Protein AF-A0A7S4NF65-F1 (afdb_monomer_lite)

Secondary structure (DSSP, 8-state):
---SSHHHHHHHHHHHHHHHHHHHHHHHHHHHHHHHHHHHHHHHHHHHHHHHHHHHHHHHHHHHHHHHHHHHHHHHHHHHHHHHHHHHHHHHHHHHHHHHHHHHHHHHHHHHHHHHHHHHHHHHHHHHHHHHHHHHHHHHHHHHHHHHHHHHHHHHHHHHHHHHHHHHHHHHHHHHHHHHHHHHHHHHHHHHHHHHHHHHHHHHHHHHHHHHHTT----------HHHHHHHHHHHHHHHS-GGGG--------------------------PPP-------------------------------------------------

pLDDT: mean 76.76, std 24.38, range [35.94, 98.69]

Structure (mmCIF, N/CA/C/O backbone):
data_AF-A0A7S4NF65-F1
#
_entry.id   AF-A0A7S4NF65-F1
#
loop_
_atom_site.group_PDB
_atom_site.id
_atom_site.type_symbol
_atom_site.label_atom_id
_atom_site.label_alt_id
_atom_site.label_comp_id
_atom_site.label_asym_id
_atom_site.label_entity_id
_atom_site.label_seq_id
_atom_site.pdbx_PDB_ins_code
_atom_site.Cartn_x
_atom_site.Cartn_y
_atom_site.Cartn_z
_atom_site.occupancy
_atom_site.B_iso_or_equiv
_atom_site.auth_seq_id
_atom_site.auth_comp_id
_atom_site.auth_asym_id
_atom_site.auth_atom_id
_atom_site.pdbx_PDB_model_num
ATOM 1 N N . MET A 1 1 ? 95.318 17.951 -138.898 1.00 44.00 1 MET A N 1
ATOM 2 C CA . MET A 1 1 ? 95.793 18.040 -137.497 1.00 44.00 1 MET A CA 1
ATOM 3 C C . MET A 1 1 ? 95.141 19.262 -136.863 1.00 44.00 1 MET A C 1
ATOM 5 O O . MET A 1 1 ? 95.130 20.272 -137.551 1.00 44.00 1 MET A O 1
ATOM 9 N N . HIS A 1 2 ? 94.652 19.173 -135.615 1.00 43.88 2 HIS A N 1
ATOM 10 C CA . HIS A 1 2 ? 93.855 20.166 -134.840 1.00 43.88 2 HIS A CA 1
ATOM 11 C C . HIS A 1 2 ? 92.322 19.951 -134.823 1.00 43.88 2 HIS A C 1
ATOM 13 O O . HIS A 1 2 ? 91.562 20.878 -135.062 1.00 43.88 2 HIS A O 1
ATOM 19 N N . GLY A 1 3 ? 91.860 18.731 -134.518 1.00 40.59 3 GLY A N 1
ATOM 20 C CA . GLY A 1 3 ? 90.428 18.414 -134.339 1.00 40.59 3 GLY A CA 1
ATOM 21 C C . GLY A 1 3 ? 90.104 17.566 -133.100 1.00 40.59 3 GLY A C 1
ATOM 22 O O . GLY A 1 3 ? 89.039 16.975 -133.047 1.00 40.59 3 GLY A O 1
ATOM 23 N N . GLY A 1 4 ? 91.028 17.462 -132.135 1.00 45.69 4 GLY A N 1
ATOM 24 C CA . GLY A 1 4 ? 90.924 16.550 -130.980 1.00 45.69 4 GLY A CA 1
ATOM 25 C C . GLY A 1 4 ? 90.809 17.219 -129.604 1.00 45.69 4 GLY A C 1
ATOM 26 O O . GLY A 1 4 ? 90.878 16.520 -128.603 1.00 45.69 4 GLY A O 1
ATOM 27 N N . ASN A 1 5 ? 90.649 18.548 -129.531 1.00 48.91 5 ASN A N 1
ATOM 28 C CA . ASN A 1 5 ? 90.659 19.296 -128.260 1.00 48.91 5 ASN A CA 1
ATOM 29 C C . ASN A 1 5 ? 89.283 19.829 -127.801 1.00 48.91 5 ASN A C 1
ATOM 31 O O . ASN A 1 5 ? 89.208 20.366 -126.700 1.00 48.91 5 ASN A O 1
ATOM 35 N N . SER A 1 6 ? 88.196 19.696 -128.580 1.00 51.69 6 SER A N 1
ATOM 36 C CA . SER A 1 6 ? 86.866 20.208 -128.177 1.00 51.69 6 SER A CA 1
ATOM 37 C C . SER A 1 6 ? 85.976 19.171 -127.477 1.00 51.69 6 SER A C 1
ATOM 39 O O . SER A 1 6 ? 85.174 19.542 -126.627 1.00 51.69 6 SER A O 1
ATOM 41 N N . GLU A 1 7 ? 86.139 17.876 -127.767 1.00 50.56 7 GLU A N 1
ATOM 42 C CA . GLU A 1 7 ? 85.421 16.789 -127.071 1.00 50.56 7 GLU A CA 1
ATOM 43 C C . GLU A 1 7 ? 85.965 16.545 -125.656 1.00 50.56 7 GLU A C 1
ATOM 45 O O . GLU A 1 7 ? 85.194 16.289 -124.734 1.00 50.56 7 GLU A O 1
ATOM 50 N N . ALA A 1 8 ? 87.276 16.713 -125.450 1.00 54.66 8 ALA A N 1
ATOM 51 C CA . ALA A 1 8 ? 87.895 16.645 -124.125 1.00 54.66 8 ALA A CA 1
ATOM 52 C C . ALA A 1 8 ? 87.467 17.812 -123.212 1.00 54.66 8 ALA A C 1
ATOM 54 O O . ALA A 1 8 ? 87.333 17.627 -122.005 1.00 54.66 8 ALA A O 1
ATOM 55 N N . ALA A 1 9 ? 87.202 18.995 -123.781 1.00 55.41 9 ALA A N 1
ATOM 56 C CA . ALA A 1 9 ?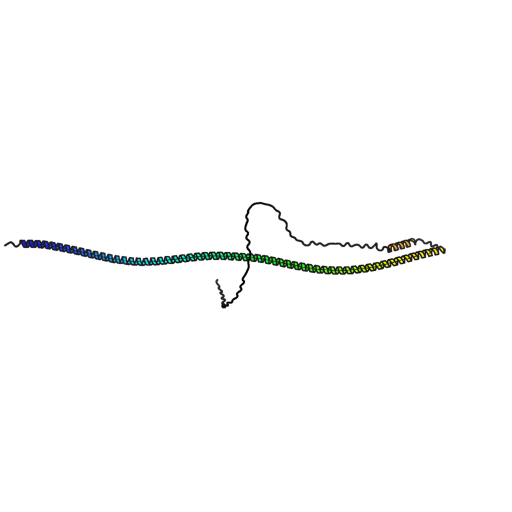 86.713 20.160 -123.040 1.00 55.41 9 ALA A CA 1
ATOM 57 C C . ALA A 1 9 ? 85.237 20.009 -122.620 1.00 55.41 9 ALA A C 1
ATOM 59 O O . ALA A 1 9 ? 84.908 20.262 -121.465 1.00 55.41 9 ALA A O 1
ATOM 60 N N . LEU A 1 10 ? 84.371 19.508 -123.512 1.00 56.56 10 LEU A N 1
ATOM 61 C CA . LEU A 1 10 ? 82.963 19.210 -123.200 1.00 56.56 10 LEU A CA 1
ATOM 62 C C . LEU A 1 10 ? 82.805 18.035 -122.219 1.00 56.56 10 LEU A C 1
ATOM 64 O O . LEU A 1 10 ? 81.893 18.035 -121.393 1.00 56.56 10 LEU A O 1
ATOM 68 N N . ALA A 1 11 ? 83.694 17.038 -122.274 1.00 58.44 11 ALA A N 1
ATOM 69 C CA . ALA A 1 11 ? 83.737 15.959 -121.289 1.00 58.44 11 ALA A CA 1
ATOM 70 C C . ALA A 1 11 ? 84.208 16.455 -119.910 1.00 58.44 11 ALA A C 1
ATOM 72 O O . ALA A 1 11 ? 83.666 16.019 -118.901 1.00 58.44 11 ALA A O 1
ATOM 73 N N . ALA A 1 12 ? 85.162 17.392 -119.853 1.00 60.78 12 ALA A N 1
ATOM 74 C CA . ALA A 1 12 ? 85.608 18.009 -118.602 1.00 60.78 12 ALA A CA 1
ATOM 75 C C . ALA A 1 12 ? 84.529 18.907 -117.966 1.00 60.78 12 ALA A C 1
ATOM 77 O O . ALA A 1 12 ? 84.363 18.882 -116.750 1.00 60.78 12 ALA A O 1
ATOM 78 N N . GLU A 1 13 ? 83.759 19.643 -118.774 1.00 61.34 13 GLU A N 1
ATOM 79 C CA . GLU A 1 13 ? 82.627 20.459 -118.311 1.00 61.34 13 GLU A CA 1
ATOM 80 C C . GLU A 1 13 ? 81.485 19.583 -117.769 1.00 61.34 13 GLU A C 1
ATOM 82 O O . GLU A 1 13 ? 81.032 19.791 -116.645 1.00 61.34 13 GLU A O 1
ATOM 87 N N . ARG A 1 14 ? 81.118 18.510 -118.488 1.00 65.88 14 ARG A N 1
ATOM 88 C CA . ARG A 1 14 ? 80.154 17.505 -118.001 1.00 65.88 14 ARG A CA 1
ATOM 89 C C . ARG A 1 14 ? 80.639 16.767 -116.752 1.00 65.88 14 ARG A C 1
ATOM 91 O O . ARG A 1 14 ? 79.842 16.509 -115.858 1.00 65.88 14 ARG A O 1
ATOM 98 N N . CYS A 1 15 ? 81.928 16.437 -116.655 1.00 67.62 15 CYS A N 1
ATOM 99 C CA . CYS A 1 15 ? 82.503 15.853 -115.439 1.00 67.62 15 CYS A CA 1
ATOM 100 C C . CYS A 1 15 ? 82.467 16.837 -114.261 1.00 67.62 15 CYS A C 1
ATOM 102 O O . CYS A 1 15 ? 82.147 16.420 -113.154 1.00 67.62 15 CYS A O 1
ATOM 104 N N . GLY A 1 16 ? 82.719 18.130 -114.488 1.00 73.25 16 GLY A N 1
ATOM 105 C CA . GLY A 1 16 ? 82.599 19.168 -113.461 1.00 73.25 16 GLY A CA 1
ATOM 106 C C . GLY A 1 16 ? 81.159 19.368 -112.978 1.00 73.25 16 GLY A C 1
ATOM 107 O O . GLY A 1 16 ? 80.924 19.491 -111.777 1.00 73.25 16 GLY A O 1
ATOM 108 N N . GLU A 1 17 ? 80.176 19.334 -113.883 1.00 74.88 17 GLU A N 1
ATOM 109 C CA . GLU A 1 17 ? 78.748 19.357 -113.530 1.00 74.88 17 GLU A CA 1
ATOM 110 C C . GLU A 1 17 ? 78.345 18.125 -112.709 1.00 74.88 17 GLU A C 1
ATOM 112 O O . GLU A 1 17 ? 77.704 18.268 -111.664 1.00 74.88 17 GLU A O 1
ATOM 117 N N . ILE A 1 18 ? 78.791 16.932 -113.118 1.00 79.81 18 ILE A N 1
ATOM 118 C CA . ILE A 1 18 ? 78.567 15.681 -112.382 1.00 79.81 18 ILE A CA 1
ATOM 119 C C . ILE A 1 18 ? 79.243 15.728 -111.006 1.00 79.81 18 ILE A C 1
ATOM 121 O O . ILE A 1 18 ? 78.649 15.305 -110.019 1.00 79.81 18 ILE A O 1
ATOM 125 N N . GLU A 1 19 ? 80.457 16.265 -110.886 1.00 79.62 19 GLU A N 1
ATOM 126 C CA . GLU A 1 19 ? 81.136 16.434 -109.596 1.00 79.62 19 GLU A CA 1
ATOM 127 C C . GLU A 1 19 ? 80.385 17.404 -108.677 1.00 79.62 19 GLU A C 1
ATOM 129 O O . GLU A 1 19 ? 80.206 17.123 -107.487 1.00 79.62 19 GLU A O 1
ATOM 134 N N . VAL A 1 20 ? 79.880 18.517 -109.218 1.00 83.12 20 VAL A N 1
ATOM 135 C CA . VAL A 1 20 ? 79.035 19.463 -108.477 1.00 83.12 20 VAL A CA 1
ATOM 136 C C . VAL A 1 20 ? 77.729 18.798 -108.032 1.00 83.12 20 VAL A C 1
ATOM 138 O O . VAL A 1 20 ? 77.306 19.001 -106.890 1.00 83.12 20 VAL A O 1
ATOM 141 N N . GLU A 1 21 ? 77.102 17.977 -108.875 1.00 85.38 21 GLU A N 1
ATOM 142 C CA . GLU A 1 21 ? 75.922 17.184 -108.509 1.00 85.38 21 GLU A CA 1
ATOM 143 C C . GLU A 1 21 ? 76.234 16.118 -107.454 1.00 85.38 21 GLU A C 1
ATOM 145 O O . GLU A 1 21 ? 75.497 16.000 -106.479 1.00 85.38 21 GLU A O 1
ATOM 150 N N . VAL A 1 22 ? 77.356 15.403 -107.557 1.00 85.56 22 VAL A N 1
ATOM 151 C CA . VAL A 1 22 ? 77.794 14.421 -106.551 1.00 85.56 22 VAL A CA 1
ATOM 152 C C . VAL A 1 22 ? 78.059 15.101 -105.207 1.00 85.56 22 VAL A C 1
ATOM 154 O O . VAL A 1 22 ? 77.682 14.565 -104.164 1.00 85.56 22 VAL A O 1
ATOM 157 N N . ILE A 1 23 ? 78.655 16.297 -105.195 1.00 88.69 23 ILE A N 1
ATOM 158 C CA . ILE A 1 23 ? 78.850 17.086 -103.969 1.00 88.69 23 ILE A CA 1
ATOM 159 C C . ILE A 1 23 ? 77.501 17.551 -103.397 1.00 88.69 23 ILE A C 1
ATOM 161 O O . ILE A 1 23 ? 77.311 17.495 -102.178 1.00 88.69 23 ILE A O 1
ATOM 165 N N . LYS A 1 24 ? 76.550 17.984 -104.239 1.00 91.31 24 LYS A N 1
ATOM 166 C CA . LYS A 1 24 ? 75.185 18.336 -103.805 1.00 91.31 24 LYS A CA 1
ATOM 167 C C . LYS A 1 24 ? 74.468 17.131 -103.193 1.00 91.31 24 LYS A C 1
ATOM 169 O O . LYS A 1 24 ? 74.008 17.234 -102.059 1.00 91.31 24 LYS A O 1
ATOM 174 N N . LEU A 1 25 ? 74.469 15.987 -103.876 1.00 91.56 25 LEU A N 1
ATOM 175 C CA . LEU A 1 25 ? 73.849 14.744 -103.414 1.00 91.56 25 LEU A CA 1
ATOM 176 C C . LEU A 1 25 ? 74.493 14.218 -102.127 1.00 91.56 25 LEU A C 1
ATOM 178 O O . LEU A 1 25 ? 73.784 13.767 -101.234 1.00 91.56 25 LEU A O 1
ATOM 182 N N . ARG A 1 26 ? 75.820 14.322 -101.968 1.00 91.44 26 ARG A N 1
ATOM 183 C CA . ARG A 1 26 ? 76.503 13.975 -100.706 1.00 91.44 26 ARG A CA 1
ATOM 184 C C . ARG A 1 26 ? 76.070 14.876 -99.554 1.00 91.44 26 ARG A C 1
ATOM 186 O O . ARG A 1 26 ? 75.737 14.367 -98.489 1.00 91.44 26 ARG A O 1
ATOM 193 N N . ARG A 1 27 ? 76.012 16.195 -99.774 1.00 91.62 27 ARG A N 1
ATOM 194 C CA . ARG A 1 27 ? 75.518 17.151 -98.766 1.00 91.62 27 ARG A CA 1
ATOM 195 C C . ARG A 1 27 ? 74.055 16.894 -98.416 1.00 91.62 27 ARG A C 1
ATOM 197 O O . ARG A 1 27 ? 73.673 17.016 -97.258 1.00 91.62 27 ARG A O 1
ATOM 204 N N . GLU A 1 28 ? 73.223 16.553 -99.393 1.00 91.81 28 GLU A N 1
ATOM 205 C CA . GLU A 1 28 ? 71.822 16.187 -99.165 1.00 91.81 28 GLU A CA 1
ATOM 206 C C . GLU A 1 28 ? 71.686 14.866 -98.405 1.00 91.81 28 GLU A C 1
ATOM 208 O O . GLU A 1 28 ? 70.891 14.793 -97.472 1.00 91.81 28 GLU A O 1
ATOM 213 N N . LEU A 1 29 ? 72.511 13.864 -98.718 1.00 92.56 29 LEU A N 1
ATOM 214 C CA . LEU A 1 29 ? 72.566 12.597 -97.991 1.00 92.56 29 LEU A CA 1
ATOM 215 C C . LEU A 1 29 ? 73.013 12.795 -96.536 1.00 92.56 29 LEU A C 1
ATOM 217 O O . LEU A 1 29 ? 72.418 12.217 -95.632 1.00 92.56 29 LEU A O 1
ATOM 221 N N . GLU A 1 30 ? 74.026 13.626 -96.286 1.00 92.81 30 GLU A N 1
ATOM 222 C CA . GLU A 1 30 ? 74.471 13.980 -94.931 1.00 92.81 30 GLU A CA 1
ATOM 223 C C . GLU A 1 30 ? 73.389 14.741 -94.156 1.00 92.81 30 GLU A C 1
ATOM 225 O O . GLU A 1 30 ? 73.106 14.408 -93.006 1.00 92.81 30 GLU A O 1
ATOM 230 N N . ARG A 1 31 ? 72.702 15.704 -94.790 1.00 92.69 31 ARG A N 1
ATOM 231 C CA . ARG A 1 31 ? 71.535 16.368 -94.182 1.00 92.69 31 ARG A CA 1
ATOM 232 C C . ARG A 1 31 ? 70.424 15.370 -93.864 1.00 92.69 31 ARG A C 1
ATOM 234 O O . ARG A 1 31 ? 69.854 15.437 -92.779 1.00 92.69 31 ARG A O 1
ATOM 241 N N . ALA A 1 32 ? 70.125 14.441 -94.771 1.00 92.12 32 ALA A N 1
ATOM 242 C CA . ALA A 1 32 ? 69.116 13.407 -94.558 1.00 92.12 32 ALA A CA 1
ATOM 243 C C . ALA A 1 32 ? 69.500 12.466 -93.406 1.00 92.12 32 ALA A C 1
ATOM 245 O O . ALA A 1 32 ? 68.643 12.146 -92.584 1.00 92.12 32 ALA A O 1
ATOM 246 N N . ARG A 1 33 ? 70.781 12.088 -93.290 1.00 93.12 33 ARG A N 1
ATOM 247 C CA . ARG A 1 33 ? 71.307 11.305 -92.159 1.00 93.12 33 ARG A CA 1
ATOM 248 C C . ARG A 1 33 ? 71.167 12.050 -90.838 1.00 93.12 33 ARG A C 1
ATOM 250 O O . ARG A 1 33 ? 70.594 11.494 -89.914 1.00 93.12 33 ARG A O 1
ATOM 257 N N . HIS A 1 34 ? 71.569 13.318 -90.766 1.00 94.19 34 HIS A N 1
ATOM 258 C CA . HIS A 1 34 ? 71.391 14.114 -89.549 1.00 94.19 34 HIS A CA 1
ATOM 259 C C . HIS A 1 34 ? 69.920 14.307 -89.170 1.00 94.19 34 HIS A C 1
ATOM 261 O O . HIS A 1 34 ? 69.577 14.309 -87.989 1.00 94.19 34 HIS A O 1
ATOM 267 N N . VAL A 1 35 ? 69.026 14.464 -90.151 1.00 94.25 35 VAL A N 1
ATOM 268 C CA . VAL A 1 35 ? 67.582 14.502 -89.888 1.00 94.25 35 VAL A CA 1
ATOM 269 C C . VAL A 1 35 ? 67.090 13.148 -89.373 1.00 94.25 35 VAL A C 1
ATOM 271 O O . VAL A 1 35 ? 66.291 13.128 -88.440 1.00 94.25 35 VAL A O 1
ATOM 274 N N . ALA A 1 36 ? 67.560 12.032 -89.931 1.00 93.12 36 ALA A N 1
ATOM 275 C CA . ALA A 1 36 ? 67.216 10.693 -89.459 1.00 93.12 36 ALA A CA 1
ATOM 276 C C . ALA A 1 36 ? 67.727 10.435 -88.032 1.00 93.12 36 ALA A C 1
ATOM 278 O O . ALA A 1 36 ? 66.946 9.993 -87.202 1.00 93.12 36 ALA A O 1
ATOM 279 N N . GLU A 1 37 ? 68.974 10.797 -87.723 1.00 94.00 37 GLU A N 1
ATOM 280 C CA . GLU A 1 37 ? 69.576 10.691 -86.384 1.00 94.00 37 GLU A CA 1
ATOM 281 C C . GLU A 1 37 ? 68.849 11.561 -85.351 1.00 94.00 37 GLU A C 1
ATOM 283 O O . GLU A 1 37 ? 68.582 11.127 -84.234 1.00 94.00 37 GLU A O 1
ATOM 288 N N . ARG A 1 38 ? 68.471 12.794 -85.716 1.00 94.88 38 ARG A N 1
ATOM 289 C CA . ARG A 1 38 ? 67.653 13.648 -84.839 1.00 94.88 38 ARG A CA 1
ATOM 290 C C . ARG A 1 38 ? 66.268 13.059 -84.612 1.00 94.88 38 ARG A C 1
ATOM 292 O O . ARG A 1 38 ? 65.752 13.140 -83.502 1.00 94.88 38 ARG A O 1
ATOM 299 N N . LYS A 1 39 ? 65.662 12.472 -85.648 1.00 95.19 39 LYS A N 1
ATOM 300 C CA . LYS A 1 39 ? 64.363 11.801 -85.534 1.00 95.19 39 LYS A CA 1
ATOM 301 C C . LYS A 1 39 ? 64.453 10.536 -84.684 1.00 95.19 39 LYS A C 1
ATOM 303 O O . LYS A 1 39 ? 63.565 10.344 -83.864 1.00 95.19 39 LYS A O 1
ATOM 308 N N . SER A 1 40 ? 65.499 9.716 -84.819 1.00 94.06 40 SER A N 1
ATOM 309 C CA . SER A 1 40 ? 65.701 8.553 -83.946 1.00 94.06 40 SER A CA 1
ATOM 310 C C . SER A 1 40 ? 65.944 8.987 -82.506 1.00 94.06 40 SER A C 1
ATOM 312 O O . SER A 1 40 ? 65.249 8.507 -81.627 1.00 94.06 40 SER A O 1
ATOM 314 N N . ALA A 1 41 ? 66.809 9.977 -82.264 1.00 94.38 41 ALA A N 1
ATOM 315 C CA . ALA A 1 41 ? 67.054 10.483 -80.913 1.00 94.38 41 ALA A CA 1
ATOM 316 C C . ALA A 1 41 ? 65.785 11.075 -80.271 1.00 94.38 41 ALA A C 1
ATOM 318 O O . ALA A 1 41 ? 65.506 10.833 -79.100 1.00 94.38 41 ALA A O 1
ATOM 319 N N . SER A 1 42 ? 64.977 11.812 -81.042 1.00 95.50 42 SER A N 1
ATOM 320 C CA . SER A 1 42 ? 63.666 12.290 -80.587 1.00 95.50 42 SER A CA 1
ATOM 321 C C . SER A 1 42 ? 62.687 11.141 -80.336 1.00 95.50 42 SER A C 1
ATOM 323 O O . SER A 1 42 ? 61.899 11.222 -79.400 1.00 95.50 42 SER A O 1
ATOM 325 N N . SER A 1 43 ? 62.713 10.090 -81.157 1.00 95.75 43 SER A N 1
ATOM 326 C CA . SER A 1 43 ? 61.882 8.897 -80.974 1.00 95.75 43 SER A CA 1
ATOM 327 C C . SER A 1 43 ? 62.267 8.137 -79.706 1.00 95.75 43 SER A C 1
ATOM 329 O O . SER A 1 43 ? 61.384 7.713 -78.968 1.00 95.75 43 SER A O 1
ATOM 331 N N . ASP A 1 44 ? 63.562 7.999 -79.427 1.00 95.75 44 ASP A N 1
ATOM 332 C CA . ASP A 1 44 ? 64.077 7.332 -78.230 1.00 95.75 44 ASP A CA 1
ATOM 333 C C . ASP A 1 44 ? 63.741 8.132 -76.963 1.00 95.75 44 ASP A C 1
ATOM 335 O O . ASP A 1 44 ? 63.327 7.555 -75.9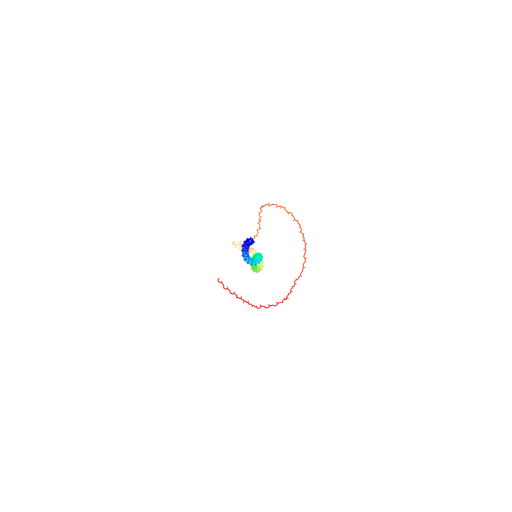57 1.00 95.75 44 ASP A O 1
ATOM 339 N N . ALA A 1 45 ? 63.833 9.466 -77.024 1.00 95.94 45 ALA A N 1
ATOM 340 C CA . ALA A 1 45 ? 63.411 10.345 -75.934 1.00 95.94 45 ALA A CA 1
ATOM 341 C C . ALA A 1 45 ? 61.914 10.180 -75.621 1.00 95.94 45 ALA A C 1
ATOM 343 O O . ALA A 1 45 ? 61.548 9.934 -74.473 1.00 95.94 45 ALA A O 1
ATOM 344 N N . VAL A 1 46 ? 61.057 10.210 -76.648 1.00 96.25 46 VAL A N 1
ATOM 345 C CA . VAL A 1 46 ? 59.612 9.974 -76.487 1.00 96.25 46 VAL A CA 1
ATOM 346 C C . VAL A 1 46 ? 59.338 8.561 -75.965 1.00 96.25 46 VAL A C 1
ATOM 348 O O . VAL A 1 46 ? 58.463 8.377 -75.123 1.00 96.25 46 VAL A O 1
ATOM 351 N N . ALA A 1 47 ? 60.085 7.550 -76.413 1.00 95.94 47 ALA A N 1
ATOM 352 C CA . ALA A 1 47 ? 59.941 6.185 -75.911 1.00 95.94 47 ALA A CA 1
ATOM 353 C C . ALA A 1 47 ? 60.291 6.077 -74.415 1.00 95.94 47 ALA A C 1
ATOM 355 O O . ALA A 1 47 ? 59.587 5.384 -73.678 1.00 95.94 47 ALA A O 1
ATOM 356 N N . SER A 1 48 ? 61.329 6.787 -73.960 1.00 96.19 48 SER A N 1
ATOM 357 C CA . SER A 1 48 ? 61.700 6.862 -72.542 1.00 96.19 48 SER A CA 1
ATOM 358 C C . SER A 1 48 ? 60.629 7.568 -71.709 1.00 96.19 48 SER A C 1
ATOM 360 O O . SER A 1 48 ? 60.236 7.057 -70.662 1.00 96.19 48 SER A O 1
ATOM 362 N N . GLU A 1 49 ? 60.109 8.702 -72.183 1.00 97.06 49 GLU A N 1
ATOM 363 C CA . GLU A 1 49 ? 59.017 9.421 -71.511 1.00 97.06 49 GLU A CA 1
ATOM 364 C C . GLU A 1 49 ? 57.744 8.566 -71.431 1.00 97.06 49 GLU A C 1
ATOM 366 O O . GLU A 1 49 ? 57.103 8.492 -70.383 1.00 97.06 49 GLU A O 1
ATOM 371 N N . LEU A 1 50 ? 57.402 7.847 -72.505 1.00 96.12 50 LEU A N 1
ATOM 372 C CA . LEU A 1 50 ? 56.278 6.910 -72.512 1.00 96.12 50 LEU A CA 1
ATOM 373 C C . LEU A 1 50 ? 56.475 5.764 -71.514 1.00 96.12 50 LEU A C 1
ATOM 375 O O . LEU A 1 50 ? 55.510 5.344 -70.877 1.00 96.12 50 LEU A O 1
ATOM 379 N N . ALA A 1 51 ? 57.694 5.241 -71.373 1.00 96.50 51 ALA A N 1
ATOM 380 C CA . ALA A 1 51 ? 57.991 4.202 -70.392 1.00 96.50 51 ALA A CA 1
ATOM 381 C C . ALA A 1 51 ? 57.843 4.719 -68.951 1.00 96.50 51 ALA A C 1
ATOM 383 O O . ALA A 1 51 ? 57.250 4.038 -68.114 1.00 96.50 51 ALA A O 1
ATOM 384 N N . GLU A 1 52 ? 58.314 5.936 -68.670 1.00 97.31 52 GLU A N 1
ATOM 385 C CA . GLU A 1 52 ? 58.171 6.561 -67.353 1.00 97.31 52 GLU A CA 1
ATOM 386 C C . GLU A 1 52 ? 56.705 6.870 -67.019 1.00 97.31 52 GLU A C 1
ATOM 388 O O . GLU A 1 52 ? 56.243 6.569 -65.917 1.00 97.31 52 GLU A O 1
ATOM 393 N N . LEU A 1 53 ? 55.943 7.413 -67.974 1.00 97.50 53 LEU A N 1
ATOM 394 C CA . LEU A 1 53 ? 54.512 7.669 -67.799 1.00 97.50 53 LEU A CA 1
ATOM 395 C C . LEU A 1 53 ? 53.734 6.378 -67.552 1.00 97.50 53 LEU A C 1
ATOM 397 O O . LEU A 1 53 ? 52.883 6.348 -66.669 1.00 97.50 53 LEU A O 1
ATOM 401 N N . ARG A 1 54 ? 54.051 5.295 -68.270 1.00 97.44 54 ARG A N 1
ATOM 402 C CA . ARG A 1 54 ? 53.442 3.978 -68.023 1.00 97.44 54 ARG A CA 1
ATOM 403 C C . ARG A 1 54 ? 53.702 3.485 -66.606 1.00 97.44 54 ARG A C 1
ATOM 405 O O . ARG A 1 54 ? 52.783 2.964 -65.986 1.00 97.44 54 ARG A O 1
ATOM 412 N N . LYS A 1 55 ? 54.918 3.676 -66.089 1.00 97.94 55 LYS A N 1
ATOM 413 C CA . LYS A 1 55 ? 55.236 3.318 -64.704 1.00 97.94 55 LYS A CA 1
ATOM 414 C C . LYS A 1 55 ? 54.403 4.138 -63.715 1.00 97.94 55 LYS A C 1
ATOM 416 O O . LYS A 1 55 ? 53.767 3.556 -62.852 1.00 97.94 55 LYS A O 1
ATOM 421 N N . LYS A 1 56 ? 54.336 5.462 -63.890 1.00 98.12 56 LYS A N 1
ATOM 422 C CA . LYS A 1 56 ? 53.524 6.343 -63.028 1.00 98.12 56 LYS A CA 1
ATOM 423 C C . LYS A 1 56 ? 52.037 5.987 -63.058 1.00 98.12 56 LYS A C 1
ATOM 425 O O . LYS A 1 56 ? 51.384 6.057 -62.027 1.00 98.12 56 LYS A O 1
ATOM 430 N N . VAL A 1 57 ? 51.507 5.610 -64.224 1.00 98.06 57 VAL A N 1
ATOM 431 C CA . VAL A 1 57 ? 50.118 5.142 -64.353 1.00 98.06 57 VAL A CA 1
ATOM 432 C C . VAL A 1 57 ? 49.916 3.836 -63.589 1.00 98.06 57 VAL A C 1
ATOM 434 O O . VAL A 1 57 ? 48.962 3.748 -62.830 1.00 98.06 57 VAL A O 1
ATOM 437 N N . ALA A 1 58 ? 50.824 2.866 -63.725 1.00 97.62 58 ALA A N 1
ATOM 438 C CA . ALA A 1 58 ? 50.735 1.604 -62.990 1.00 97.62 58 ALA A CA 1
ATOM 439 C C . ALA A 1 58 ? 50.823 1.807 -61.465 1.00 97.62 58 ALA A C 1
ATOM 441 O O . ALA A 1 58 ? 50.037 1.222 -60.724 1.00 97.62 58 ALA A O 1
ATOM 442 N N . ASP A 1 59 ? 51.733 2.670 -61.001 1.00 97.62 59 ASP A N 1
ATOM 443 C CA . ASP A 1 59 ? 51.871 3.010 -59.580 1.00 97.62 59 ASP A CA 1
ATOM 444 C C . ASP A 1 59 ? 50.583 3.688 -59.055 1.00 97.62 59 ASP A C 1
ATOM 446 O O . ASP A 1 59 ? 50.048 3.294 -58.020 1.00 97.62 59 ASP A O 1
ATOM 450 N N . ALA A 1 60 ? 50.017 4.640 -59.809 1.00 97.75 60 ALA A N 1
ATOM 451 C CA . ALA A 1 60 ? 48.763 5.310 -59.451 1.00 97.75 60 ALA A CA 1
ATOM 452 C C . ALA A 1 60 ? 47.541 4.372 -59.481 1.00 97.75 60 ALA A C 1
ATOM 454 O O . ALA A 1 60 ? 46.612 4.534 -58.690 1.00 97.75 60 ALA A O 1
ATOM 455 N N . GLU A 1 61 ? 47.511 3.393 -60.389 1.00 96.88 61 GLU A N 1
ATOM 456 C CA . GLU A 1 61 ? 46.464 2.368 -60.429 1.00 96.88 61 GLU A CA 1
ATOM 457 C C . GLU A 1 61 ? 46.516 1.468 -59.190 1.00 96.88 61 GLU A C 1
ATOM 459 O O . GLU A 1 61 ? 45.467 1.213 -58.597 1.00 96.88 61 GLU A O 1
ATOM 464 N N . ALA A 1 62 ? 47.716 1.062 -58.761 1.00 97.06 62 ALA A N 1
ATOM 465 C CA . ALA A 1 62 ? 47.910 0.277 -57.544 1.00 97.06 62 ALA A CA 1
ATOM 466 C C . ALA A 1 62 ? 47.503 1.057 -56.282 1.00 97.06 62 ALA A C 1
ATOM 468 O O . ALA A 1 62 ? 46.800 0.519 -55.427 1.00 97.06 62 ALA A O 1
ATOM 469 N N . GLU A 1 63 ? 47.874 2.339 -56.181 1.00 98.25 63 GLU A N 1
ATOM 470 C CA . GLU A 1 63 ? 47.423 3.209 -55.085 1.00 98.25 63 GLU A CA 1
ATOM 471 C C . GLU A 1 63 ? 45.898 3.364 -55.074 1.00 98.25 63 GLU A C 1
ATOM 473 O O . GLU A 1 63 ? 45.268 3.276 -54.020 1.00 98.25 63 GLU A O 1
ATOM 478 N N . ARG A 1 64 ? 45.278 3.547 -56.246 1.00 97.56 64 ARG A N 1
ATOM 479 C CA . ARG A 1 64 ? 43.820 3.664 -56.359 1.00 97.56 64 ARG A CA 1
ATOM 480 C C . ARG A 1 64 ? 43.109 2.386 -55.917 1.00 97.56 64 ARG A C 1
ATOM 482 O O . ARG A 1 64 ? 42.050 2.472 -55.303 1.00 97.56 64 ARG A O 1
ATOM 489 N N . GLU A 1 65 ? 43.653 1.219 -56.250 1.00 97.81 65 GLU A N 1
ATOM 490 C CA . GLU A 1 65 ? 43.097 -0.066 -55.820 1.00 97.81 65 GLU A CA 1
ATOM 491 C C . GLU A 1 65 ? 43.247 -0.271 -54.307 1.00 97.81 65 GLU A C 1
ATOM 493 O O . GLU A 1 65 ? 42.281 -0.670 -53.658 1.00 97.81 65 GLU A O 1
ATOM 498 N N . GLY A 1 66 ? 44.392 0.106 -53.728 1.00 97.94 66 GLY A N 1
ATOM 499 C CA . GLY A 1 66 ? 44.600 0.094 -52.277 1.00 97.94 66 GLY A CA 1
ATOM 500 C C . GLY A 1 66 ? 43.612 0.995 -51.531 1.00 97.94 66 GLY A C 1
ATOM 501 O O . GLY A 1 66 ? 42.906 0.530 -50.639 1.00 97.94 66 GLY A O 1
ATOM 502 N N . LEU A 1 67 ? 43.483 2.257 -51.956 1.00 97.94 67 LEU A N 1
ATOM 503 C CA . LEU A 1 67 ? 42.527 3.205 -51.368 1.00 97.94 67 LEU A CA 1
ATOM 504 C C . LEU A 1 67 ? 41.079 2.732 -51.511 1.00 97.94 67 LEU A C 1
ATOM 506 O O . LEU A 1 67 ? 40.264 2.958 -50.622 1.00 97.94 67 LEU A O 1
ATOM 510 N N . ARG A 1 68 ? 40.742 2.069 -52.621 1.00 98.06 68 ARG A N 1
ATOM 511 C CA . ARG A 1 68 ? 39.409 1.494 -52.804 1.00 98.06 68 ARG A CA 1
ATOM 512 C C . ARG A 1 68 ? 39.120 0.406 -51.764 1.00 98.06 68 ARG A C 1
ATOM 514 O O . ARG A 1 68 ? 38.023 0.406 -51.218 1.00 98.06 68 ARG A O 1
ATOM 521 N N . GLY A 1 69 ? 40.085 -0.466 -51.471 1.00 98.19 69 GLY A N 1
ATOM 522 C CA . GLY A 1 69 ? 39.951 -1.471 -50.412 1.00 98.19 69 GLY A CA 1
ATOM 523 C C . GLY A 1 69 ? 39.767 -0.842 -49.028 1.00 98.19 69 GLY A C 1
ATOM 524 O O . GLY A 1 69 ? 38.870 -1.233 -48.291 1.00 98.19 69 GLY A O 1
ATOM 525 N N . GLU A 1 70 ? 40.540 0.201 -48.708 1.00 98.56 70 GLU A N 1
ATOM 526 C CA . GLU A 1 70 ? 40.385 0.934 -47.441 1.00 98.56 70 GLU A CA 1
ATOM 527 C C . GLU A 1 70 ? 39.001 1.587 -47.302 1.00 98.56 70 GLU A C 1
ATOM 529 O O . GLU A 1 70 ? 38.427 1.593 -46.213 1.00 98.56 70 GLU A O 1
ATOM 534 N N . VAL A 1 71 ? 38.445 2.124 -48.394 1.00 98.38 71 VAL A N 1
ATOM 535 C CA . VAL A 1 71 ? 37.082 2.679 -48.403 1.00 98.38 71 VAL A CA 1
ATOM 536 C C . VAL A 1 71 ? 36.046 1.584 -48.158 1.00 98.38 71 VAL A C 1
ATOM 538 O O . VAL A 1 71 ? 35.172 1.778 -47.318 1.00 98.38 71 VAL A O 1
ATOM 541 N N . GLU A 1 72 ? 36.161 0.434 -48.826 1.00 98.44 72 GLU A N 1
ATOM 542 C CA . GLU A 1 72 ? 35.251 -0.705 -48.630 1.00 98.44 72 GLU A CA 1
ATOM 543 C C . GLU A 1 72 ? 35.299 -1.217 -47.171 1.00 98.44 72 GLU A C 1
ATOM 545 O O . GLU A 1 72 ? 34.253 -1.443 -46.556 1.00 98.44 72 GLU A O 1
ATOM 550 N N . ASP A 1 73 ? 36.489 -1.294 -46.564 1.00 98.44 73 ASP A N 1
ATOM 551 C CA . ASP A 1 73 ? 36.662 -1.674 -45.154 1.00 98.44 73 ASP A CA 1
ATOM 552 C C . ASP A 1 73 ? 36.057 -0.646 -44.180 1.00 98.44 73 ASP A C 1
ATOM 554 O O . ASP A 1 73 ? 35.465 -1.006 -43.156 1.00 98.44 73 ASP A O 1
ATOM 558 N N . LEU A 1 74 ? 36.220 0.651 -44.462 1.00 98.25 74 LEU A N 1
ATOM 559 C CA . LEU A 1 74 ? 35.643 1.721 -43.645 1.00 98.25 74 LEU A CA 1
ATOM 560 C C . LEU A 1 74 ? 34.118 1.765 -43.759 1.00 98.25 74 LEU A C 1
ATOM 562 O O . LEU A 1 74 ? 33.445 1.998 -42.755 1.00 98.25 74 LEU A O 1
ATOM 566 N N . GLU A 1 75 ? 33.568 1.512 -44.945 1.00 98.25 75 GLU A N 1
ATOM 567 C CA . GLU A 1 75 ? 32.126 1.393 -45.156 1.00 98.25 75 GLU A CA 1
ATOM 568 C C . GLU A 1 75 ? 31.543 0.213 -44.371 1.00 98.25 75 GLU A C 1
ATOM 570 O O . GLU A 1 75 ? 30.517 0.377 -43.707 1.00 98.25 75 GLU A O 1
ATOM 575 N N . ALA A 1 76 ? 32.217 -0.941 -44.368 1.00 98.25 76 ALA A N 1
ATOM 576 C CA . ALA A 1 76 ? 31.801 -2.100 -43.579 1.00 98.25 76 ALA A CA 1
ATOM 577 C C . ALA A 1 76 ? 31.780 -1.789 -42.071 1.00 98.25 76 ALA A C 1
ATOM 579 O O . ALA A 1 76 ? 30.772 -2.023 -41.404 1.00 98.25 76 ALA A O 1
ATOM 580 N N . LYS A 1 77 ? 32.845 -1.169 -41.542 1.00 98.56 77 LYS A N 1
ATOM 581 C CA . LYS A 1 77 ? 32.908 -0.748 -40.128 1.00 98.56 77 LYS A CA 1
ATOM 582 C C . LYS A 1 77 ? 31.853 0.294 -39.774 1.00 98.56 77 LYS A C 1
ATOM 584 O O . LYS A 1 77 ? 31.315 0.281 -38.672 1.00 98.56 77 LYS A O 1
ATOM 589 N N . ALA A 1 78 ? 31.556 1.217 -40.686 1.00 98.25 78 ALA A N 1
ATOM 590 C CA . ALA A 1 78 ? 30.515 2.215 -40.469 1.00 98.25 78 ALA A CA 1
ATOM 591 C C . ALA A 1 78 ? 29.119 1.576 -40.397 1.00 98.25 78 ALA A C 1
ATOM 593 O O . ALA A 1 78 ? 28.290 2.015 -39.601 1.00 98.25 78 ALA A O 1
ATOM 594 N N . GLN A 1 79 ? 28.861 0.539 -41.201 1.00 98.50 79 GLN A N 1
ATOM 595 C CA . GLN A 1 79 ? 27.613 -0.224 -41.134 1.00 98.50 79 GLN A CA 1
ATOM 596 C C . GLN A 1 79 ? 27.493 -1.005 -39.823 1.00 98.50 79 GLN A C 1
ATOM 598 O O . GLN A 1 79 ? 26.441 -0.929 -39.195 1.00 98.50 79 GLN A O 1
ATOM 603 N N . GLU A 1 80 ? 28.564 -1.676 -39.391 1.00 98.50 80 GLU A N 1
ATOM 604 C CA . GLU A 1 80 ? 28.628 -2.415 -38.120 1.00 98.50 80 GLU A CA 1
ATOM 605 C C . GLU A 1 80 ? 28.401 -1.493 -36.912 1.00 98.50 80 GLU A C 1
ATOM 607 O O . GLU A 1 80 ? 27.492 -1.706 -36.117 1.00 98.50 80 GLU A O 1
ATOM 612 N N . LEU A 1 81 ? 29.117 -0.367 -36.833 1.00 98.56 81 LEU A N 1
ATOM 613 C CA . LEU A 1 81 ? 28.875 0.625 -35.778 1.00 98.56 81 LEU A CA 1
ATOM 614 C C . LEU A 1 81 ? 27.449 1.192 -35.829 1.00 98.56 81 LEU A C 1
ATOM 616 O O . LEU A 1 81 ? 26.879 1.558 -34.802 1.00 98.56 81 LEU A O 1
ATOM 620 N N . GLY A 1 82 ? 26.865 1.287 -37.025 1.00 98.50 82 GLY A N 1
ATOM 621 C CA . GLY A 1 82 ? 25.485 1.714 -37.216 1.00 98.50 82 GLY A CA 1
ATOM 622 C C . GLY A 1 82 ? 24.454 0.699 -36.717 1.00 98.50 82 GLY A C 1
ATOM 623 O O . GLY A 1 82 ? 23.381 1.114 -36.272 1.00 98.50 82 GLY A O 1
ATOM 624 N N . THR A 1 83 ? 24.745 -0.603 -36.793 1.00 98.50 83 THR A N 1
ATOM 625 C CA . THR A 1 83 ? 23.906 -1.649 -36.193 1.00 98.50 83 THR A CA 1
ATOM 626 C C . THR A 1 83 ? 24.071 -1.671 -34.683 1.00 98.50 83 THR A C 1
ATOM 628 O O . THR A 1 83 ? 23.069 -1.559 -33.987 1.00 98.50 83 THR A O 1
ATOM 631 N N . ASP A 1 84 ? 25.307 -1.643 -34.185 1.00 98.69 84 ASP A N 1
ATOM 632 C CA . ASP A 1 84 ? 25.594 -1.667 -32.747 1.00 98.69 84 ASP A CA 1
ATOM 633 C C . ASP A 1 84 ? 24.955 -0.478 -32.022 1.00 98.69 84 ASP A C 1
ATOM 635 O O . ASP A 1 84 ? 24.363 -0.621 -30.954 1.00 98.69 84 ASP A O 1
ATOM 639 N N . LEU A 1 85 ? 25.021 0.721 -32.614 1.00 98.69 85 LEU A N 1
ATOM 640 C CA . LEU A 1 85 ? 24.388 1.904 -32.036 1.00 98.69 85 LEU A CA 1
ATOM 641 C C . LEU A 1 85 ? 22.865 1.750 -31.946 1.00 98.69 85 LEU A C 1
ATOM 643 O O . LEU A 1 85 ? 22.262 2.245 -30.995 1.00 98.69 85 LEU A O 1
ATOM 647 N N . ARG A 1 86 ? 22.242 1.096 -32.933 1.00 98.69 86 ARG A N 1
ATOM 648 C CA . ARG A 1 86 ? 20.796 0.855 -32.931 1.00 98.69 86 ARG A CA 1
ATOM 649 C C . ARG A 1 86 ? 20.422 -0.140 -31.838 1.00 98.69 86 ARG A C 1
ATOM 651 O O . ARG A 1 86 ? 19.528 0.164 -31.059 1.00 98.69 86 ARG A O 1
ATOM 658 N N . ASP A 1 87 ? 21.162 -1.235 -31.723 1.00 98.62 87 ASP A N 1
ATOM 659 C CA . ASP A 1 87 ? 20.923 -2.259 -30.705 1.00 98.62 87 ASP A CA 1
ATOM 660 C C . ASP A 1 87 ? 21.079 -1.670 -29.292 1.00 98.62 87 ASP A C 1
ATOM 662 O O . ASP A 1 87 ? 20.197 -1.815 -28.449 1.00 98.62 87 ASP A O 1
ATOM 666 N N . MET A 1 88 ? 22.128 -0.872 -29.061 1.00 98.50 88 MET A N 1
ATOM 667 C CA . MET A 1 88 ? 22.330 -0.161 -27.790 1.00 98.50 88 MET A CA 1
ATOM 668 C C . MET A 1 88 ? 21.218 0.856 -27.484 1.00 98.50 88 MET A C 1
ATOM 670 O O . MET A 1 88 ? 20.907 1.113 -26.318 1.00 98.50 88 MET A O 1
ATOM 674 N N . MET A 1 89 ? 20.631 1.486 -28.508 1.00 98.31 89 MET A N 1
ATOM 675 C CA . MET A 1 89 ? 19.491 2.387 -28.323 1.00 98.31 89 MET A CA 1
ATOM 676 C C . MET A 1 89 ? 18.225 1.623 -27.938 1.00 98.31 89 MET A C 1
ATOM 678 O O . MET A 1 89 ? 17.523 2.069 -27.030 1.00 98.31 89 MET A O 1
ATOM 682 N N . ASP A 1 90 ? 17.972 0.486 -28.578 1.00 98.44 90 ASP A N 1
ATOM 683 C CA . ASP A 1 90 ? 16.820 -0.366 -28.290 1.00 98.44 90 ASP A CA 1
ATOM 684 C C . ASP A 1 90 ? 16.927 -0.965 -26.874 1.00 98.44 90 ASP A C 1
ATOM 686 O O . ASP A 1 90 ? 15.966 -0.910 -26.105 1.00 98.44 90 ASP A O 1
ATOM 690 N N . GLU A 1 91 ? 18.114 -1.432 -26.468 1.00 98.69 91 GLU A N 1
ATOM 691 C CA . GLU A 1 91 ? 18.379 -1.898 -25.099 1.00 98.69 91 GLU A CA 1
ATOM 692 C C . GLU A 1 91 ? 18.158 -0.796 -24.059 1.00 98.69 91 GLU A C 1
ATOM 694 O O . GLU A 1 91 ? 17.518 -1.021 -23.030 1.00 98.69 91 GLU A O 1
ATOM 699 N N . ARG A 1 92 ? 18.652 0.420 -24.320 1.00 98.62 92 ARG A N 1
ATOM 700 C CA . ARG A 1 92 ? 18.436 1.567 -23.427 1.00 98.62 92 ARG A CA 1
ATOM 701 C C . ARG A 1 92 ? 16.948 1.874 -23.269 1.00 98.62 92 ARG A C 1
ATOM 703 O O . ARG A 1 92 ? 16.506 2.180 -22.161 1.00 98.62 92 ARG A O 1
ATOM 710 N N . ASP A 1 93 ? 16.193 1.848 -24.361 1.00 98.69 93 ASP A N 1
ATOM 711 C CA . ASP A 1 93 ? 14.768 2.164 -24.332 1.00 98.69 93 ASP A CA 1
ATOM 712 C C . ASP A 1 93 ? 13.977 1.067 -23.604 1.00 98.69 93 ASP A C 1
ATOM 714 O O . ASP A 1 93 ? 13.099 1.392 -22.803 1.00 98.69 93 ASP A O 1
ATOM 718 N N . GLN A 1 94 ? 14.356 -0.204 -23.767 1.00 98.56 94 GLN A N 1
ATOM 719 C CA . GLN A 1 94 ? 13.792 -1.310 -22.992 1.00 98.56 94 GLN A CA 1
ATOM 720 C C . GLN A 1 94 ? 14.093 -1.171 -21.494 1.00 98.56 94 GLN A C 1
ATOM 722 O O . GLN A 1 94 ? 13.177 -1.222 -20.676 1.00 98.56 94 GLN A O 1
ATOM 727 N N . LEU A 1 95 ? 15.352 -0.907 -21.127 1.00 98.62 95 LEU A N 1
ATOM 728 C CA . LEU A 1 95 ? 15.745 -0.696 -19.730 1.00 98.62 95 LEU A CA 1
ATOM 729 C C . LEU A 1 95 ? 14.993 0.472 -19.089 1.00 98.62 95 LEU A C 1
ATOM 731 O O . LEU A 1 95 ? 14.692 0.437 -17.898 1.00 98.62 95 LEU A O 1
ATOM 735 N N . ARG A 1 96 ? 14.673 1.512 -19.863 1.00 98.62 96 ARG A N 1
ATOM 736 C CA . ARG A 1 96 ? 13.872 2.637 -19.377 1.00 98.62 96 ARG A CA 1
ATOM 737 C C . ARG A 1 96 ? 12.442 2.215 -19.044 1.00 98.62 96 ARG A C 1
ATOM 739 O O . ARG A 1 96 ? 11.946 2.595 -17.989 1.00 98.62 96 ARG A O 1
ATOM 746 N N . VAL A 1 97 ? 11.809 1.418 -19.904 1.00 98.69 97 VAL A N 1
ATOM 747 C CA . VAL A 1 97 ? 10.466 0.870 -19.650 1.00 98.69 97 VAL A CA 1
ATOM 748 C C . VAL A 1 97 ? 10.470 -0.032 -18.415 1.00 98.69 97 VAL A C 1
ATOM 750 O O . VAL A 1 97 ? 9.585 0.087 -17.568 1.00 98.69 97 VAL A O 1
ATOM 753 N N . ASP A 1 98 ? 11.481 -0.888 -18.275 1.00 98.62 98 ASP A N 1
ATOM 754 C CA . ASP A 1 98 ? 11.608 -1.783 -17.123 1.00 98.62 98 ASP A CA 1
ATOM 755 C C . ASP A 1 98 ? 11.804 -0.993 -15.816 1.00 98.62 98 ASP A C 1
ATOM 757 O O . ASP A 1 98 ? 11.173 -1.297 -14.803 1.00 98.62 98 ASP A O 1
ATOM 761 N N . MET A 1 99 ? 12.625 0.062 -15.844 1.00 98.56 99 MET A N 1
ATOM 762 C CA . MET A 1 99 ? 12.827 0.974 -14.710 1.00 98.56 99 MET A CA 1
ATOM 763 C C . MET A 1 99 ? 11.537 1.690 -14.295 1.00 98.56 99 MET A C 1
ATOM 765 O O . MET A 1 99 ? 11.241 1.771 -13.100 1.00 98.56 99 MET A O 1
ATOM 769 N N . ASP A 1 100 ? 10.764 2.195 -15.259 1.00 98.62 100 ASP A N 1
ATOM 770 C CA . ASP A 1 100 ? 9.480 2.847 -14.987 1.00 98.62 100 ASP A CA 1
ATOM 771 C C . ASP A 1 100 ? 8.493 1.836 -14.366 1.00 98.62 100 ASP A C 1
ATOM 773 O O . ASP A 1 100 ? 7.897 2.108 -13.323 1.00 98.62 100 ASP A O 1
ATOM 777 N N . SER A 1 101 ? 8.417 0.613 -14.907 1.00 98.56 101 SER A N 1
ATOM 778 C CA . SER A 1 101 ? 7.581 -0.466 -14.356 1.00 98.56 101 SER A CA 1
ATOM 779 C C . SER A 1 101 ? 7.975 -0.862 -12.929 1.00 98.56 101 SER A C 1
ATOM 781 O O . SER A 1 101 ? 7.105 -1.084 -12.087 1.00 98.56 101 SER A O 1
ATOM 783 N N . GLN A 1 102 ? 9.274 -0.974 -12.638 1.00 98.56 102 GLN A N 1
ATOM 784 C CA . GLN A 1 102 ? 9.756 -1.287 -11.289 1.00 98.56 102 GLN A CA 1
ATOM 785 C C . GLN A 1 102 ? 9.456 -0.159 -10.302 1.00 98.56 102 GLN A C 1
ATOM 787 O O . GLN A 1 102 ? 9.164 -0.417 -9.133 1.00 98.56 102 GLN A O 1
ATOM 792 N N . THR A 1 103 ? 9.512 1.089 -10.766 1.00 98.56 103 THR A N 1
ATOM 793 C CA . THR A 1 103 ? 9.165 2.256 -9.953 1.00 98.56 103 THR A CA 1
ATOM 794 C C . THR A 1 103 ? 7.683 2.220 -9.578 1.00 98.56 103 THR A C 1
ATOM 796 O O . THR A 1 103 ? 7.358 2.321 -8.394 1.00 98.56 103 THR A O 1
ATOM 799 N N . ASP A 1 104 ? 6.799 1.967 -10.545 1.00 98.44 104 ASP A N 1
ATOM 800 C CA . ASP A 1 104 ? 5.356 1.835 -10.308 1.00 98.44 104 ASP A CA 1
ATOM 801 C C . ASP A 1 104 ? 5.030 0.673 -9.350 1.00 98.44 104 ASP A C 1
ATOM 803 O O . ASP A 1 104 ? 4.202 0.805 -8.443 1.00 98.44 104 ASP A O 1
ATOM 807 N N . GLU A 1 105 ? 5.697 -0.474 -9.509 1.00 98.62 105 GLU A N 1
ATOM 808 C CA . GLU A 1 105 ? 5.517 -1.626 -8.621 1.00 98.62 105 GLU A CA 1
ATOM 809 C C . GLU A 1 105 ? 5.985 -1.323 -7.189 1.00 98.62 105 GLU A C 1
ATOM 811 O O . GLU A 1 105 ? 5.283 -1.644 -6.224 1.00 98.62 105 GLU A O 1
ATOM 816 N N . ALA A 1 106 ? 7.123 -0.644 -7.030 1.00 98.44 106 ALA A N 1
ATOM 817 C CA . ALA A 1 106 ? 7.627 -0.228 -5.726 1.00 98.44 106 ALA A CA 1
ATOM 818 C C . ALA A 1 106 ? 6.677 0.761 -5.028 1.00 98.44 106 ALA A C 1
ATOM 820 O O . ALA A 1 106 ? 6.428 0.635 -3.822 1.00 98.44 106 ALA A O 1
ATOM 821 N N . GLU A 1 107 ? 6.112 1.723 -5.764 1.00 98.69 107 GLU A N 1
ATOM 822 C CA . GLU A 1 107 ? 5.111 2.652 -5.231 1.00 98.69 107 GLU A CA 1
ATOM 823 C C . GLU A 1 107 ? 3.829 1.928 -4.814 1.00 98.69 107 GLU A C 1
ATOM 825 O O . GLU A 1 107 ? 3.312 2.162 -3.715 1.00 98.69 107 GLU A O 1
ATOM 830 N N . ARG A 1 108 ? 3.351 0.988 -5.634 1.00 98.62 108 ARG A N 1
ATOM 831 C CA . ARG A 1 108 ? 2.177 0.170 -5.317 1.00 98.62 108 ARG A CA 1
ATOM 832 C C . ARG A 1 108 ? 2.385 -0.662 -4.052 1.00 98.62 108 ARG A C 1
ATOM 834 O O . ARG A 1 108 ? 1.556 -0.601 -3.145 1.00 98.62 108 ARG A O 1
ATOM 841 N N . LEU A 1 109 ? 3.503 -1.383 -3.951 1.00 98.56 109 LEU A N 1
ATOM 842 C CA . LEU A 1 109 ? 3.831 -2.186 -2.768 1.00 98.56 109 LEU A CA 1
ATOM 843 C C . LEU A 1 109 ? 3.961 -1.319 -1.509 1.00 98.56 109 LEU A C 1
ATOM 845 O O . LEU A 1 109 ? 3.537 -1.720 -0.423 1.00 98.56 109 LEU A O 1
ATOM 849 N N . ARG A 1 110 ? 4.508 -0.106 -1.641 1.00 98.62 110 ARG A N 1
ATOM 850 C CA . ARG A 1 110 ? 4.583 0.857 -0.538 1.00 98.62 110 ARG A CA 1
ATOM 851 C C . ARG A 1 110 ? 3.196 1.285 -0.057 1.00 98.62 110 ARG A C 1
ATOM 853 O O . ARG A 1 110 ? 2.985 1.366 1.154 1.00 98.62 110 ARG A O 1
ATOM 860 N N . LEU A 1 111 ? 2.267 1.565 -0.970 1.00 98.62 111 LEU A N 1
ATOM 861 C CA . LEU A 1 111 ? 0.891 1.932 -0.623 1.00 98.62 111 LEU A CA 1
ATOM 862 C C . LEU A 1 111 ? 0.139 0.770 0.031 1.00 98.62 111 LEU A C 1
ATOM 864 O O . LEU A 1 111 ? -0.499 0.974 1.064 1.00 98.62 111 LEU A O 1
ATOM 868 N N . ASP A 1 112 ? 0.265 -0.443 -0.510 1.00 98.62 112 ASP A N 1
ATOM 869 C CA . ASP A 1 112 ? -0.361 -1.642 0.057 1.00 98.62 112 ASP A CA 1
ATOM 870 C C . ASP A 1 112 ? 0.150 -1.915 1.480 1.00 98.62 112 ASP A C 1
ATOM 872 O O . ASP A 1 112 ? -0.639 -2.178 2.390 1.00 98.62 112 ASP A O 1
ATOM 876 N N . ARG A 1 113 ? 1.458 -1.747 1.714 1.00 98.69 113 ARG A N 1
ATOM 877 C CA . ARG A 1 113 ? 2.046 -1.843 3.054 1.00 98.69 113 ARG A CA 1
ATOM 878 C C . ARG A 1 113 ? 1.462 -0.806 4.017 1.00 98.69 113 ARG A C 1
ATOM 880 O O . ARG A 1 113 ? 1.055 -1.171 5.117 1.00 98.69 113 ARG A O 1
ATOM 887 N N . LEU A 1 114 ? 1.415 0.470 3.628 1.00 98.56 114 LEU A N 1
ATOM 888 C CA . LEU A 1 114 ? 0.869 1.537 4.481 1.00 98.56 114 LEU A CA 1
ATOM 889 C C . LEU A 1 114 ? -0.610 1.307 4.804 1.00 98.56 114 LEU A C 1
ATOM 891 O O . LEU A 1 114 ? -1.051 1.571 5.921 1.00 98.56 114 LEU A O 1
ATOM 895 N N . ARG A 1 115 ? -1.372 0.781 3.841 1.00 98.56 115 ARG A N 1
ATOM 896 C CA . ARG A 1 115 ? -2.767 0.398 4.044 1.00 98.56 115 ARG A CA 1
ATOM 897 C C . ARG A 1 115 ? -2.898 -0.715 5.085 1.00 98.56 115 ARG A C 1
ATOM 899 O O . ARG A 1 115 ? -3.690 -0.568 6.010 1.00 98.56 115 ARG A O 1
ATOM 906 N N . MET A 1 116 ? -2.110 -1.785 4.969 1.00 98.31 116 MET A N 1
ATOM 907 C CA . MET A 1 116 ? -2.118 -2.878 5.949 1.00 98.31 116 MET A CA 1
ATOM 908 C C . MET A 1 116 ? -1.693 -2.405 7.345 1.00 98.31 116 MET A C 1
ATOM 910 O O . MET A 1 116 ? -2.306 -2.797 8.335 1.00 98.31 116 MET A O 1
ATOM 914 N N . GLU A 1 117 ? -0.680 -1.538 7.439 1.00 98.44 117 GLU A N 1
ATOM 915 C CA . GLU A 1 117 ? -0.264 -0.933 8.711 1.00 98.44 117 GLU A CA 1
ATOM 916 C C . GLU A 1 117 ? -1.408 -0.119 9.342 1.00 98.44 117 GLU A C 1
ATOM 918 O O . GLU A 1 117 ? -1.682 -0.271 10.532 1.00 98.44 117 GLU A O 1
ATOM 923 N N . ALA A 1 118 ? -2.128 0.685 8.552 1.00 98.25 118 ALA A N 1
ATOM 924 C CA . ALA A 1 118 ? -3.277 1.452 9.032 1.00 98.25 118 ALA A CA 1
ATOM 925 C C . ALA A 1 118 ? -4.437 0.554 9.501 1.00 98.25 118 ALA A C 1
ATOM 927 O O . ALA A 1 118 ? -4.989 0.778 10.581 1.00 98.25 118 ALA A O 1
ATOM 928 N N . GLU A 1 119 ? -4.781 -0.481 8.729 1.00 98.44 119 GLU A N 1
ATOM 929 C CA . GLU A 1 119 ? -5.824 -1.453 9.085 1.00 98.44 119 GLU A CA 1
ATOM 930 C C . GLU A 1 119 ? -5.459 -2.215 10.373 1.00 98.44 119 GLU A C 1
ATOM 932 O O . GLU A 1 119 ? -6.297 -2.387 11.259 1.00 98.44 119 GLU A O 1
ATOM 937 N N . MET A 1 120 ? -4.192 -2.606 10.532 1.00 97.88 120 MET A N 1
ATOM 938 C CA . MET A 1 120 ? -3.701 -3.284 11.733 1.00 97.88 120 MET A CA 1
ATOM 939 C C . MET A 1 120 ? -3.757 -2.383 12.972 1.00 97.88 120 MET A C 1
ATOM 941 O O . MET A 1 120 ? -4.201 -2.839 14.025 1.00 97.88 120 MET A O 1
ATOM 945 N N . ILE A 1 121 ? -3.364 -1.110 12.853 1.00 98.31 121 ILE A N 1
ATOM 946 C CA . ILE A 1 121 ? -3.468 -0.128 13.947 1.00 98.31 121 ILE A CA 1
ATOM 947 C C . ILE A 1 121 ? -4.933 0.084 14.345 1.00 98.31 121 ILE A C 1
ATOM 949 O O . ILE A 1 121 ? -5.265 0.155 15.530 1.00 98.31 121 ILE A O 1
ATOM 953 N N . GLN A 1 122 ? -5.835 0.170 13.367 1.00 98.06 122 GLN A N 1
ATOM 954 C CA . GLN A 1 122 ? -7.261 0.312 13.639 1.00 98.06 122 GLN A CA 1
ATOM 955 C C . GLN A 1 122 ? -7.811 -0.920 14.373 1.00 98.06 122 GLN A C 1
ATOM 957 O O . GLN A 1 122 ? -8.530 -0.785 15.364 1.00 98.06 122 GLN A O 1
ATOM 962 N N . MET A 1 123 ? -7.439 -2.122 13.930 1.00 97.94 123 MET A N 1
ATOM 963 C CA . MET A 1 123 ? -7.832 -3.369 14.585 1.00 97.94 123 MET A CA 1
ATOM 964 C C . MET A 1 123 ? -7.269 -3.490 16.002 1.00 97.94 123 MET A C 1
ATOM 966 O O . MET A 1 123 ? -8.007 -3.885 16.906 1.00 97.94 123 MET A O 1
ATOM 970 N N . SER A 1 124 ? -6.004 -3.122 16.228 1.00 98.25 124 SER A N 1
ATOM 971 C CA . SER A 1 124 ? -5.404 -3.163 17.565 1.00 98.25 124 SER A CA 1
ATOM 972 C C . SER A 1 124 ? -6.091 -2.185 18.515 1.00 98.25 124 SER A C 1
ATOM 974 O O . SER A 1 124 ? -6.370 -2.543 19.654 1.00 98.25 124 SER A O 1
ATOM 976 N N . PHE A 1 125 ? -6.452 -0.992 18.035 1.00 98.38 125 PHE A N 1
ATOM 977 C CA . PHE A 1 125 ? -7.218 -0.022 18.816 1.00 98.38 125 PHE A CA 1
ATOM 978 C C . PHE A 1 125 ? -8.574 -0.586 19.272 1.00 98.38 125 PHE A C 1
ATOM 980 O O . PHE A 1 125 ? -8.904 -0.525 20.458 1.00 98.38 125 PHE A O 1
ATOM 987 N N . PHE A 1 126 ? -9.353 -1.179 18.361 1.00 98.12 126 PHE A N 1
ATOM 988 C CA . PHE A 1 126 ? -10.640 -1.785 18.725 1.00 98.12 126 PHE A CA 1
ATOM 989 C C . PHE A 1 126 ? -10.482 -2.996 19.646 1.00 98.12 126 PHE A C 1
ATOM 991 O O . PHE A 1 126 ? -11.297 -3.198 20.550 1.00 98.12 126 PHE A O 1
ATOM 998 N N . HIS A 1 127 ? -9.436 -3.795 19.445 1.00 97.94 127 HIS A N 1
ATOM 999 C CA . HIS A 1 127 ? -9.142 -4.921 20.321 1.00 97.94 127 HIS A CA 1
ATOM 1000 C C . HIS A 1 127 ? -8.819 -4.458 21.749 1.00 97.94 127 HIS A C 1
ATOM 1002 O O . HIS A 1 127 ? -9.402 -4.960 22.705 1.00 97.94 127 HIS A O 1
ATOM 1008 N N . GLU A 1 128 ? -7.974 -3.441 21.910 1.00 98.38 128 GLU A N 1
ATOM 1009 C CA . GLU A 1 128 ? -7.683 -2.877 23.230 1.00 98.38 128 GLU A CA 1
ATOM 1010 C C . GLU A 1 128 ? -8.933 -2.316 23.913 1.00 98.38 128 GLU A C 1
ATOM 1012 O O . GLU A 1 128 ? -9.128 -2.516 25.113 1.00 98.38 128 GLU A O 1
ATOM 1017 N N . GLU A 1 129 ? -9.797 -1.625 23.170 1.00 98.00 129 GLU A N 1
ATOM 1018 C CA . GLU A 1 129 ? -11.009 -1.048 23.748 1.00 98.00 129 GLU A CA 1
ATOM 1019 C C . GLU A 1 129 ? -12.021 -2.125 24.161 1.00 98.00 129 GLU A C 1
ATOM 1021 O O . GLU A 1 129 ? -12.630 -2.039 25.229 1.00 98.00 129 GLU A O 1
ATOM 1026 N N . THR A 1 130 ? -12.156 -3.187 23.364 1.00 98.06 130 THR A N 1
ATOM 1027 C CA . THR A 1 130 ? -13.000 -4.335 23.727 1.00 98.06 130 THR A CA 1
ATOM 1028 C C . THR A 1 130 ? -12.472 -5.062 24.963 1.00 98.06 130 THR A C 1
ATOM 1030 O O . THR A 1 130 ? -13.259 -5.355 25.864 1.00 98.06 130 THR A O 1
ATOM 1033 N N . GLU A 1 131 ? -11.159 -5.264 25.085 1.00 98.31 131 GLU A N 1
ATOM 1034 C CA . GLU A 1 131 ? -10.541 -5.824 26.294 1.00 98.31 131 GLU A CA 1
ATOM 1035 C C . GLU A 1 131 ? -10.777 -4.936 27.529 1.00 98.31 131 GLU A C 1
ATOM 1037 O O . GLU A 1 131 ? -11.165 -5.432 28.592 1.00 98.31 131 GLU A O 1
ATOM 1042 N N . ARG A 1 132 ? -10.645 -3.606 27.404 1.00 98.31 132 ARG A N 1
ATOM 1043 C CA . ARG A 1 132 ? -10.956 -2.667 28.503 1.00 98.31 132 ARG A CA 1
ATOM 1044 C C . ARG A 1 132 ? -12.408 -2.784 28.965 1.00 98.31 132 ARG A C 1
ATOM 1046 O O . ARG A 1 132 ? -12.668 -2.809 30.172 1.00 98.31 132 ARG A O 1
ATOM 1053 N N . LEU A 1 133 ? -13.353 -2.857 28.027 1.00 98.50 133 LEU A N 1
ATOM 1054 C CA . LEU A 1 133 ? -14.774 -3.010 28.340 1.00 98.50 133 LEU A CA 1
ATOM 1055 C C . LEU A 1 133 ? -15.069 -4.362 28.999 1.00 98.50 133 LEU A C 1
ATOM 1057 O O . LEU A 1 133 ? -15.821 -4.400 29.973 1.00 98.50 133 LEU A O 1
ATOM 1061 N N . LEU A 1 134 ? -14.445 -5.449 28.536 1.00 98.38 134 LEU A N 1
ATOM 1062 C CA . LEU A 1 134 ? -14.588 -6.776 29.140 1.00 98.38 134 LEU A CA 1
ATOM 1063 C C . LEU A 1 134 ? -14.077 -6.812 30.583 1.00 98.38 134 LEU A C 1
ATOM 1065 O O . LEU A 1 134 ? -14.752 -7.360 31.457 1.00 98.38 134 LEU A O 1
ATOM 1069 N N . VAL A 1 135 ? -12.924 -6.195 30.861 1.00 98.44 135 VAL A N 1
ATOM 1070 C CA . VAL A 1 135 ? -12.393 -6.089 32.229 1.00 98.44 135 VAL A CA 1
ATOM 1071 C C . VAL A 1 135 ? -13.347 -5.298 33.124 1.00 98.44 135 VAL A C 1
ATOM 1073 O O . VAL A 1 135 ? -13.653 -5.744 34.230 1.00 98.44 135 VAL A O 1
ATOM 1076 N N . ARG A 1 136 ? -13.875 -4.164 32.644 1.00 98.25 136 ARG A N 1
ATOM 1077 C CA . ARG A 1 136 ? -14.845 -3.358 33.402 1.00 98.25 136 ARG A CA 1
ATOM 1078 C C . ARG A 1 136 ? -16.131 -4.136 33.683 1.00 98.25 136 ARG A C 1
ATOM 1080 O O . ARG A 1 136 ? -16.617 -4.121 34.810 1.00 98.25 136 ARG A O 1
ATOM 1087 N N . LEU A 1 137 ? -16.658 -4.844 32.685 1.00 98.38 137 LEU A N 1
ATOM 1088 C CA . LEU A 1 137 ? -17.850 -5.676 32.841 1.00 98.38 137 LEU A CA 1
ATOM 1089 C C . LEU A 1 137 ? -17.619 -6.781 33.881 1.00 98.38 137 LEU A C 1
ATOM 1091 O O . LEU A 1 137 ? -18.478 -7.016 34.727 1.00 98.38 137 LEU A O 1
ATOM 1095 N N . ARG A 1 138 ? -16.442 -7.420 33.858 1.00 98.44 138 ARG A N 1
ATOM 1096 C CA . ARG A 1 138 ? -16.062 -8.448 34.835 1.00 98.44 138 ARG A CA 1
ATOM 1097 C C . ARG A 1 138 ? -15.996 -7.887 36.255 1.00 98.44 138 ARG A C 1
ATOM 1099 O O . ARG A 1 138 ? -16.529 -8.515 37.162 1.00 98.44 138 ARG A O 1
ATOM 1106 N N . MET A 1 139 ? -15.389 -6.715 36.445 1.00 97.88 139 MET A N 1
ATOM 1107 C CA . MET A 1 139 ? -15.336 -6.053 37.755 1.00 97.88 139 MET A CA 1
ATOM 1108 C C . MET A 1 139 ? -16.736 -5.703 38.271 1.00 97.88 139 MET A C 1
ATOM 1110 O O . MET A 1 139 ? -17.048 -5.981 39.425 1.00 97.88 139 MET A O 1
ATOM 1114 N N . ASN A 1 140 ? -17.603 -5.161 37.411 1.00 98.38 140 ASN A N 1
ATOM 1115 C CA . ASN A 1 140 ? -18.983 -4.845 37.782 1.00 98.38 140 ASN A CA 1
ATOM 1116 C C . ASN A 1 140 ? -19.771 -6.105 38.166 1.00 98.38 140 ASN A C 1
ATOM 1118 O O . ASN A 1 140 ? -20.491 -6.094 39.159 1.00 98.38 140 ASN A O 1
ATOM 1122 N N . ALA A 1 141 ? -19.613 -7.197 37.413 1.00 98.44 141 ALA A N 1
ATOM 1123 C CA . ALA A 1 141 ? -20.260 -8.469 37.725 1.00 98.44 141 ALA A CA 1
ATOM 1124 C C . ALA A 1 141 ? -19.819 -9.013 39.094 1.00 98.44 141 ALA A C 1
ATOM 1126 O O . ALA A 1 141 ? -20.662 -9.446 39.871 1.00 98.44 141 ALA A O 1
ATOM 1127 N N . GLN A 1 142 ? -18.523 -8.927 39.414 1.00 98.38 142 GLN A N 1
ATOM 1128 C CA . GLN A 1 142 ? -18.003 -9.323 40.727 1.00 98.38 142 GLN A CA 1
ATOM 1129 C C . GLN A 1 142 ? -18.535 -8.435 41.858 1.00 98.38 142 GLN A C 1
ATOM 1131 O O . GLN A 1 142 ? -18.881 -8.948 42.916 1.00 98.38 142 GLN A O 1
ATOM 1136 N N . SER A 1 143 ? -18.641 -7.120 41.641 1.00 98.44 143 SER A N 1
ATOM 1137 C CA . SER A 1 143 ? -19.219 -6.200 42.632 1.00 98.44 143 SER A CA 1
ATOM 1138 C C . SER A 1 143 ? -20.674 -6.549 42.941 1.00 98.44 143 SER A C 1
ATOM 1140 O O . SER A 1 143 ? -21.044 -6.660 44.104 1.00 98.44 143 SER A O 1
ATOM 1142 N N . LEU A 1 144 ? -21.480 -6.793 41.903 1.00 98.44 144 LEU A N 1
ATOM 1143 C CA . LEU A 1 144 ? -22.882 -7.189 42.057 1.00 98.44 144 LEU A CA 1
ATOM 1144 C C . LEU A 1 144 ? -23.028 -8.552 42.746 1.00 98.44 144 LEU A C 1
ATOM 1146 O O . LEU A 1 144 ? -23.975 -8.767 43.497 1.00 98.44 144 LEU A O 1
ATOM 1150 N N . GLU A 1 145 ? -22.104 -9.482 42.500 1.00 98.44 145 GLU A N 1
ATOM 1151 C CA . GLU A 1 145 ? -22.084 -10.774 43.189 1.00 98.44 145 GLU A CA 1
ATOM 1152 C C . GLU A 1 145 ? -21.798 -10.603 44.687 1.00 98.44 145 GLU A C 1
ATOM 1154 O O . GLU A 1 145 ? -22.516 -11.171 45.508 1.00 98.44 145 GLU A O 1
ATOM 1159 N N . MET A 1 146 ? -20.837 -9.748 45.049 1.00 97.94 146 MET A N 1
ATOM 1160 C CA . MET A 1 146 ? -20.551 -9.420 46.450 1.00 97.94 146 MET A CA 1
ATOM 1161 C C . MET A 1 146 ? -21.716 -8.698 47.141 1.00 97.94 146 MET A C 1
ATOM 1163 O O . MET A 1 146 ? -22.047 -9.033 48.276 1.00 97.94 146 MET A O 1
ATOM 1167 N N . GLU A 1 147 ? -22.354 -7.731 46.475 1.00 98.44 147 GLU A N 1
ATOM 1168 C CA . GLU A 1 147 ? -23.542 -7.042 47.001 1.00 98.44 147 GLU A CA 1
ATOM 1169 C C . GLU A 1 147 ? -24.683 -8.032 47.248 1.00 98.44 147 GLU A C 1
ATOM 1171 O O . GLU A 1 147 ? -25.264 -8.052 48.330 1.00 98.44 147 GLU A O 1
ATOM 1176 N N . ARG A 1 148 ? -24.936 -8.938 46.298 1.00 98.25 148 ARG A N 1
ATOM 1177 C CA . ARG A 1 148 ? -25.937 -9.999 46.452 1.00 98.25 148 ARG A CA 1
ATOM 1178 C C . ARG A 1 148 ? -25.618 -10.938 47.619 1.00 98.25 148 ARG A C 1
ATOM 1180 O O . ARG A 1 148 ? -26.530 -11.365 48.328 1.00 98.25 148 ARG A O 1
ATOM 1187 N N . GLU A 1 149 ? -24.354 -11.316 47.805 1.00 98.50 149 GLU A N 1
ATOM 1188 C CA . GLU A 1 149 ? -23.936 -12.138 48.948 1.00 98.50 149 GLU A CA 1
ATOM 1189 C C . GLU A 1 149 ? -24.158 -11.408 50.275 1.00 98.50 149 GLU A C 1
ATOM 1191 O O . GLU A 1 149 ? -24.663 -12.014 51.225 1.00 98.50 149 GLU A O 1
ATOM 1196 N N . GLN A 1 150 ? -23.843 -10.112 50.324 1.00 98.25 150 GLN A N 1
ATOM 1197 C CA . GLN A 1 150 ? -24.074 -9.275 51.496 1.00 98.25 150 GLN A CA 1
ATOM 1198 C C . GLN A 1 150 ? -25.569 -9.162 51.815 1.00 98.25 150 GLN A C 1
ATOM 1200 O O . GLN A 1 150 ? -25.978 -9.478 52.931 1.00 98.25 150 GLN A O 1
ATOM 1205 N N . GLU A 1 151 ? -26.403 -8.832 50.829 1.00 98.38 151 GLU A N 1
ATOM 1206 C CA . GLU A 1 151 ? -27.862 -8.796 50.988 1.00 98.38 151 GLU A CA 1
ATOM 1207 C C . GLU A 1 151 ? -28.414 -10.155 51.447 1.00 98.38 151 GLU A C 1
ATOM 1209 O O . GLU A 1 151 ? -29.310 -10.228 52.287 1.00 98.38 151 GLU A O 1
ATOM 1214 N N . SER A 1 152 ? -27.851 -11.264 50.955 1.00 98.25 152 SER A N 1
ATOM 1215 C CA . SER A 1 152 ? -28.240 -12.608 51.394 1.00 98.25 152 SER A CA 1
ATOM 1216 C C . SER A 1 152 ? -27.863 -12.908 52.851 1.00 98.25 152 SER A C 1
ATOM 1218 O O . SER A 1 152 ? -28.493 -13.772 53.471 1.00 98.25 152 SER A O 1
ATOM 1220 N N . ILE A 1 153 ? -26.823 -12.279 53.399 1.00 98.50 153 ILE A N 1
ATOM 1221 C CA . ILE A 1 153 ? -26.493 -12.360 54.828 1.00 98.50 153 ILE A CA 1
ATOM 1222 C C . ILE A 1 153 ? -27.505 -11.539 55.629 1.00 98.50 153 ILE A C 1
ATOM 1224 O O . ILE A 1 153 ? -28.070 -12.058 56.591 1.00 98.50 153 ILE A O 1
ATOM 1228 N N . ASP A 1 154 ? -27.784 -10.313 55.192 1.00 98.50 154 ASP A N 1
ATOM 1229 C CA . ASP A 1 154 ? -28.688 -9.395 55.887 1.00 98.50 154 ASP A CA 1
ATOM 1230 C C . ASP A 1 154 ? -30.118 -9.951 55.952 1.00 98.50 154 ASP A C 1
ATOM 1232 O O . ASP A 1 154 ? -30.753 -9.920 57.006 1.00 98.50 154 ASP A O 1
ATOM 1236 N N . ILE A 1 155 ? -30.605 -10.559 54.863 1.00 98.50 155 ILE A N 1
ATOM 1237 C CA . ILE A 1 155 ? -31.908 -11.240 54.841 1.00 98.50 155 ILE A CA 1
ATOM 1238 C C . ILE A 1 155 ? -31.962 -12.348 55.897 1.00 98.50 155 ILE A C 1
ATOM 1240 O O . ILE A 1 155 ? -32.931 -12.414 56.649 1.00 98.50 155 ILE A O 1
ATOM 1244 N N . ARG A 1 156 ? -30.925 -13.190 56.002 1.00 98.38 156 ARG A N 1
ATOM 1245 C CA . ARG A 1 156 ? -30.888 -14.262 57.014 1.00 98.38 156 ARG A CA 1
ATOM 1246 C C . ARG A 1 156 ? -30.916 -13.706 58.434 1.00 98.38 156 ARG A C 1
ATOM 1248 O O . ARG A 1 156 ? -31.632 -14.235 59.275 1.00 98.38 156 ARG A O 1
ATOM 1255 N N . HIS A 1 157 ? -30.184 -12.624 58.689 1.00 98.38 157 HIS A N 1
ATOM 1256 C CA . HIS A 1 157 ? -30.194 -11.964 59.992 1.00 98.38 157 HIS A CA 1
ATOM 1257 C C . HIS A 1 157 ? -31.589 -11.423 60.346 1.00 98.38 157 HIS A C 1
ATOM 1259 O O . HIS A 1 157 ? -32.093 -11.665 61.440 1.00 98.38 157 HIS A O 1
ATOM 1265 N N . LEU A 1 158 ? -32.256 -10.754 59.401 1.00 98.38 158 LEU A N 1
ATOM 1266 C CA . LEU A 1 158 ? -33.623 -10.258 59.591 1.00 98.38 158 LEU A CA 1
ATOM 1267 C C . LEU A 1 158 ? -34.637 -11.396 59.799 1.00 98.38 158 LEU A C 1
ATOM 1269 O O . LEU A 1 158 ? -35.601 -11.238 60.549 1.00 98.38 158 LEU A O 1
ATOM 1273 N N . GLU A 1 159 ? -34.442 -12.548 59.154 1.00 98.25 159 GLU A N 1
ATOM 1274 C CA . GLU A 1 159 ? -35.265 -13.740 59.386 1.00 98.25 159 GLU A CA 1
ATOM 1275 C C . GLU A 1 159 ? -35.101 -14.284 60.810 1.00 98.25 159 GLU A C 1
ATOM 1277 O O . GLU A 1 159 ? -36.104 -14.598 61.456 1.00 98.25 159 GLU A O 1
ATOM 1282 N N . GLU A 1 160 ? -33.868 -14.344 61.317 1.00 98.25 160 GLU A N 1
ATOM 1283 C CA . GLU A 1 160 ? -33.569 -14.755 62.693 1.00 98.25 160 GLU A CA 1
ATOM 1284 C C . GLU A 1 160 ? -34.169 -13.781 63.721 1.00 98.25 160 GLU A C 1
ATOM 1286 O O . GLU A 1 160 ? -34.814 -14.216 64.679 1.00 98.25 160 GLU A O 1
ATOM 1291 N N . GLU A 1 161 ? -34.035 -12.467 63.506 1.00 98.38 161 GLU A N 1
ATOM 1292 C CA . GLU A 1 161 ? -34.644 -11.441 64.365 1.00 98.38 161 GLU A CA 1
ATOM 1293 C C . GLU A 1 161 ? -36.172 -11.525 64.369 1.00 98.38 161 GLU A C 1
ATOM 1295 O O . GLU A 1 161 ? -36.798 -11.482 65.431 1.00 98.38 161 GLU A O 1
ATOM 1300 N N . ARG A 1 162 ? -36.790 -11.686 63.192 1.00 98.25 162 ARG A N 1
ATOM 1301 C CA . ARG A 1 162 ? -38.240 -11.877 63.056 1.00 98.25 162 ARG A CA 1
ATOM 1302 C C . ARG A 1 162 ? -38.707 -13.086 63.860 1.00 98.25 162 ARG A C 1
ATOM 1304 O O . ARG A 1 162 ? -39.711 -12.996 64.569 1.00 98.25 162 ARG A O 1
ATOM 1311 N N . ASP A 1 163 ? -38.016 -14.214 63.736 1.00 98.44 163 ASP A N 1
ATOM 1312 C CA . ASP A 1 163 ? -38.391 -15.444 64.431 1.00 98.44 163 ASP A CA 1
ATOM 1313 C C . ASP A 1 163 ? -38.193 -15.307 65.948 1.00 98.44 163 ASP A C 1
ATOM 1315 O O . ASP A 1 163 ? -39.057 -15.735 66.718 1.00 98.44 163 ASP A O 1
ATOM 1319 N N . GLY A 1 164 ? -37.131 -14.622 66.385 1.00 98.12 164 GLY A N 1
ATOM 1320 C CA . GLY A 1 164 ? -36.913 -14.262 67.788 1.00 98.12 164 GLY A CA 1
ATOM 1321 C C . GLY A 1 164 ? -38.031 -13.382 68.357 1.00 98.12 164 GLY A C 1
ATOM 1322 O O . GLY A 1 164 ? -38.634 -13.725 69.377 1.00 98.12 164 GLY A O 1
ATOM 1323 N N . LEU A 1 165 ? -38.379 -12.294 67.662 1.00 98.31 165 LEU A N 1
ATOM 1324 C CA . LEU A 1 165 ? -39.473 -11.396 68.050 1.00 98.31 165 LEU A CA 1
ATOM 1325 C C . LEU A 1 165 ? -40.822 -12.117 68.101 1.00 98.31 165 LEU A C 1
ATOM 1327 O O . LEU A 1 165 ? -41.645 -11.835 68.973 1.00 98.31 165 LEU A O 1
ATOM 1331 N N . LYS A 1 166 ? -41.059 -13.072 67.198 1.00 98.38 166 LYS A N 1
ATOM 1332 C CA . LYS A 1 166 ? -42.279 -13.883 67.203 1.00 98.38 166 LYS A CA 1
ATOM 1333 C C . LYS A 1 166 ? -42.387 -14.739 68.466 1.00 98.38 166 LYS A C 1
ATOM 1335 O O . LYS A 1 166 ? -43.451 -14.778 69.078 1.00 98.38 166 LYS A O 1
ATOM 1340 N N . VAL A 1 167 ? -41.291 -15.368 68.892 1.00 98.44 167 VAL A N 1
ATOM 1341 C CA . VAL A 1 167 ? -41.251 -16.141 70.144 1.00 98.44 167 VAL A CA 1
ATOM 1342 C C . VAL A 1 167 ? -41.516 -15.245 71.358 1.00 98.44 167 VAL A C 1
ATOM 1344 O O . VAL A 1 167 ? -42.275 -15.630 72.251 1.00 98.44 167 VAL A O 1
ATOM 1347 N N . GLU A 1 168 ? -40.935 -14.042 71.403 1.00 98.44 168 GLU A N 1
ATOM 1348 C CA . GLU A 1 168 ? -41.215 -13.083 72.480 1.00 98.44 168 GLU A CA 1
ATOM 1349 C C . GLU A 1 168 ? -42.675 -12.619 72.483 1.00 98.44 168 GLU A C 1
ATOM 1351 O O . GLU A 1 168 ? -43.298 -12.542 73.544 1.00 98.44 168 GLU A O 1
ATOM 1356 N N . TYR A 1 169 ? -43.247 -12.360 71.306 1.00 98.44 169 TYR A N 1
ATOM 1357 C CA . TYR A 1 169 ? -44.652 -11.990 71.164 1.00 98.44 169 TYR A CA 1
ATOM 1358 C C . TYR A 1 169 ? -45.594 -13.084 71.684 1.00 98.44 169 TYR A C 1
ATOM 1360 O O . TYR A 1 169 ? -46.515 -12.788 72.454 1.00 98.44 169 TYR A O 1
ATOM 1368 N N . ASP A 1 170 ? -45.349 -14.341 71.310 1.00 98.50 170 ASP A N 1
ATOM 1369 C CA . ASP A 1 170 ? -46.141 -15.487 71.765 1.00 98.50 170 ASP A CA 1
ATOM 1370 C C . ASP A 1 170 ? -46.044 -15.637 73.294 1.00 98.50 170 ASP A C 1
ATOM 1372 O O . ASP A 1 170 ? -47.060 -15.769 73.983 1.00 98.50 170 ASP A O 1
ATOM 1376 N N . ARG A 1 171 ? -44.838 -15.485 73.856 1.00 98.56 171 ARG A N 1
ATOM 1377 C CA . ARG A 1 171 ? -44.621 -15.486 75.310 1.00 98.56 171 ARG A CA 1
ATOM 1378 C C . ARG A 1 171 ? -45.385 -14.364 76.020 1.00 98.56 171 ARG A C 1
ATOM 1380 O O . ARG A 1 171 ? -46.004 -14.610 77.057 1.00 98.56 171 ARG A O 1
ATOM 1387 N N . LEU A 1 172 ? -45.350 -13.140 75.494 1.00 98.19 172 LEU A N 1
ATOM 1388 C CA . LEU A 1 172 ? -46.085 -12.007 76.067 1.00 98.19 172 LEU A CA 1
ATOM 1389 C C . LEU A 1 172 ? -47.602 -12.212 75.979 1.00 98.19 172 LEU A C 1
ATOM 1391 O O . LEU A 1 172 ? -48.328 -11.819 76.895 1.00 98.19 172 LEU A O 1
ATOM 1395 N N . CYS A 1 173 ? -48.098 -12.858 74.920 1.00 98.19 173 CYS A N 1
ATOM 1396 C CA . CYS A 1 173 ? -49.502 -13.251 74.823 1.00 98.19 173 CYS A CA 1
ATOM 1397 C C . CYS A 1 173 ? -49.891 -14.248 75.922 1.00 98.19 173 CYS A C 1
ATOM 1399 O O . CYS A 1 173 ? -50.909 -14.042 76.590 1.00 98.19 173 CYS A O 1
ATOM 1401 N N . ASP A 1 174 ? -49.057 -15.259 76.172 1.00 98.12 174 ASP A N 1
ATOM 1402 C CA . ASP A 1 174 ? -49.270 -16.226 77.251 1.00 98.12 174 ASP A CA 1
ATOM 1403 C C . ASP A 1 174 ? -49.252 -15.566 78.638 1.00 98.12 174 ASP A C 1
ATOM 1405 O O . ASP A 1 174 ? -50.092 -15.867 79.492 1.00 98.12 174 ASP A O 1
ATOM 1409 N N . GLU A 1 175 ? -48.301 -14.661 78.890 1.00 97.94 175 GLU A N 1
ATOM 1410 C CA . GLU A 1 175 ? -48.203 -13.904 80.145 1.00 97.94 175 GLU A CA 1
ATOM 1411 C C . GLU A 1 175 ? -49.419 -12.991 80.347 1.00 97.94 175 GLU A C 1
ATOM 1413 O O . GLU A 1 175 ? -50.027 -13.001 81.420 1.00 97.94 175 GLU A O 1
ATOM 1418 N N . ARG A 1 176 ? -49.854 -12.280 79.301 1.00 97.88 176 ARG A N 1
ATOM 1419 C CA . ARG A 1 176 ? -51.093 -11.490 79.310 1.00 97.88 176 ARG A CA 1
ATOM 1420 C C . ARG A 1 176 ? -52.299 -12.354 79.666 1.00 97.88 176 ARG A C 1
ATOM 1422 O O . ARG A 1 176 ? -53.121 -11.944 80.482 1.00 97.88 176 ARG A O 1
ATOM 1429 N N . ASP A 1 177 ? -52.433 -13.534 79.069 1.00 98.12 177 ASP A N 1
ATOM 1430 C CA . ASP A 1 177 ? -53.595 -14.393 79.305 1.00 98.12 177 ASP A CA 1
ATOM 1431 C C . ASP A 1 177 ? -53.553 -15.067 80.686 1.00 98.12 177 ASP A C 1
ATOM 1433 O O . ASP A 1 177 ? -54.606 -15.317 81.278 1.00 98.12 177 ASP A O 1
ATOM 1437 N N . LYS A 1 178 ? -52.359 -15.280 81.260 1.00 97.38 178 LYS A N 1
ATOM 1438 C CA . LYS A 1 178 ? -52.199 -15.623 82.685 1.00 97.38 178 LYS A CA 1
ATOM 1439 C C . LYS A 1 178 ? -52.646 -14.481 83.594 1.00 97.38 178 LYS A C 1
ATOM 1441 O O . LYS A 1 178 ? -53.424 -14.725 84.512 1.00 97.38 178 LYS A O 1
ATOM 1446 N N . LEU A 1 179 ? -52.205 -13.252 83.326 1.00 97.00 179 LEU A N 1
ATOM 1447 C CA . LEU A 1 179 ? -52.590 -12.079 84.115 1.00 97.00 179 LEU A CA 1
ATOM 1448 C C . LEU A 1 179 ? -54.098 -11.819 84.055 1.00 97.00 179 LEU A C 1
ATOM 1450 O O . LEU A 1 179 ? -54.699 -11.547 85.087 1.00 97.00 179 LEU A O 1
ATOM 1454 N N . LYS A 1 180 ? -54.735 -11.975 82.887 1.00 97.62 180 LYS A N 1
ATOM 1455 C CA . LYS A 1 180 ? -56.199 -11.866 82.756 1.00 97.62 180 LYS A CA 1
ATOM 1456 C C . LYS A 1 180 ? -56.952 -12.835 83.670 1.00 97.62 180 LYS A C 1
ATOM 1458 O O . LYS A 1 180 ? -57.966 -12.445 84.234 1.00 97.62 180 LYS A O 1
ATOM 1463 N N . ARG A 1 181 ? -56.464 -14.073 83.822 1.00 97.25 181 ARG A N 1
ATOM 1464 C CA . ARG A 1 181 ? -57.059 -15.059 84.740 1.00 97.25 181 ARG A CA 1
ATOM 1465 C C . ARG A 1 181 ? -56.928 -14.620 86.194 1.00 97.25 181 ARG A C 1
ATOM 1467 O O . ARG A 1 181 ? -57.932 -14.561 86.882 1.00 97.25 181 ARG A O 1
ATOM 1474 N N . VAL A 1 182 ? -55.730 -14.204 86.611 1.00 97.38 182 VAL A N 1
ATOM 1475 C CA . VAL A 1 182 ? -55.506 -13.683 87.973 1.00 97.38 182 VAL A CA 1
ATOM 1476 C C . VAL A 1 182 ? -56.395 -12.472 88.264 1.00 97.38 182 VAL A C 1
ATOM 1478 O O . VAL A 1 182 ? -56.947 -12.373 89.351 1.00 97.38 182 VAL A O 1
ATOM 1481 N N . VAL A 1 183 ? -56.561 -11.557 87.303 1.00 96.56 183 VAL A N 1
ATOM 1482 C CA . VAL A 1 183 ? -57.468 -10.409 87.460 1.00 96.56 183 VAL A CA 1
ATOM 1483 C C . VAL A 1 183 ? -58.910 -10.874 87.656 1.00 96.56 183 VAL A C 1
ATOM 1485 O O . VAL A 1 183 ? -59.555 -10.397 88.582 1.00 96.56 183 VAL A O 1
ATOM 1488 N N . ALA A 1 184 ? -59.397 -11.818 86.846 1.00 96.94 184 ALA A N 1
ATOM 1489 C CA . ALA A 1 184 ? -60.747 -12.361 86.995 1.00 96.94 184 ALA A CA 1
ATOM 1490 C C . ALA A 1 184 ? -60.954 -13.045 88.361 1.00 96.94 184 ALA A C 1
ATOM 1492 O O . ALA A 1 184 ? -61.972 -12.813 89.011 1.00 96.94 184 ALA A O 1
ATOM 1493 N N . ASP A 1 185 ? -59.971 -13.822 88.826 1.00 96.69 185 ASP A N 1
ATOM 1494 C CA . ASP A 1 185 ? -60.015 -14.486 90.135 1.00 96.69 185 ASP A CA 1
ATOM 1495 C C . ASP A 1 185 ? -60.064 -13.453 91.279 1.00 96.69 185 ASP A C 1
ATOM 1497 O O . ASP A 1 185 ? -60.894 -13.553 92.182 1.00 96.69 185 ASP A O 1
ATOM 1501 N N . VAL A 1 186 ? -59.224 -12.411 91.219 1.00 96.19 186 VAL A N 1
ATOM 1502 C CA . VAL A 1 186 ? -59.211 -11.317 92.209 1.00 96.19 186 VAL A CA 1
ATOM 1503 C C . VAL A 1 186 ? -60.517 -10.520 92.188 1.00 96.19 186 VAL A C 1
ATOM 1505 O O . VAL A 1 186 ? -60.986 -10.085 93.239 1.00 96.19 186 VAL A O 1
ATOM 1508 N N . GLU A 1 187 ? -61.125 -10.311 91.019 1.00 95.69 187 GLU A N 1
ATOM 1509 C CA . GLU A 1 187 ? -62.443 -9.678 90.915 1.00 95.69 187 GLU A CA 1
ATOM 1510 C C . GLU A 1 187 ? -63.532 -10.524 91.590 1.00 95.69 187 GLU A C 1
ATOM 1512 O O . GLU A 1 187 ? -64.350 -9.968 92.325 1.00 95.69 187 GLU A O 1
ATOM 1517 N N . GLU A 1 188 ? -63.504 -11.850 91.422 1.00 95.75 188 GLU A N 1
ATOM 1518 C CA . GLU A 1 188 ? -64.429 -12.766 92.098 1.00 95.75 188 GLU A CA 1
ATOM 1519 C C . GLU A 1 188 ? -64.212 -12.775 93.622 1.00 95.75 188 GLU A C 1
ATOM 1521 O O . GLU A 1 188 ? -65.176 -12.701 94.387 1.00 95.75 188 GLU A O 1
ATOM 1526 N N . GLU A 1 189 ? -62.960 -12.828 94.086 1.00 95.81 189 GLU A N 1
ATOM 1527 C CA . GLU A 1 189 ? -62.626 -12.743 95.515 1.00 95.81 189 GLU A CA 1
ATOM 1528 C C . GLU A 1 189 ? -63.053 -11.405 96.126 1.00 95.81 189 GLU A C 1
ATOM 1530 O O . GLU A 1 189 ? -63.637 -11.378 97.212 1.00 95.81 189 GLU A O 1
ATOM 1535 N N . ARG A 1 190 ? -62.830 -10.292 95.417 1.00 94.88 190 ARG A N 1
ATOM 1536 C CA . ARG A 1 190 ? -63.311 -8.964 95.819 1.00 94.88 190 ARG A CA 1
ATOM 1537 C C . ARG A 1 190 ? -64.830 -8.960 95.957 1.00 94.88 190 ARG A C 1
ATOM 1539 O O . ARG A 1 190 ? -65.344 -8.421 96.935 1.00 94.88 190 ARG A O 1
ATOM 1546 N N . ASP A 1 191 ? -65.549 -9.528 94.994 1.00 95.38 191 ASP A N 1
ATOM 1547 C CA . ASP A 1 191 ? -67.012 -9.543 95.012 1.00 95.38 191 ASP A CA 1
ATOM 1548 C C . ASP A 1 191 ? -67.558 -10.422 96.151 1.00 95.38 191 ASP A C 1
ATOM 1550 O O . ASP A 1 191 ? -68.511 -10.018 96.824 1.00 95.38 191 ASP A O 1
ATOM 1554 N N . LYS A 1 192 ? -66.905 -11.554 96.455 1.00 95.38 192 LYS A N 1
ATOM 1555 C CA . LYS A 1 192 ? -67.193 -12.377 97.646 1.00 95.38 192 LYS A CA 1
ATOM 1556 C C . LYS A 1 192 ? -66.952 -11.608 98.944 1.00 95.38 192 LYS A C 1
ATOM 1558 O O . LYS A 1 192 ? -67.861 -11.507 99.764 1.00 95.38 192 LYS A O 1
ATOM 1563 N N . ALA A 1 193 ? -65.773 -11.006 99.104 1.00 93.44 193 ALA A N 1
ATOM 1564 C CA . ALA A 1 193 ? -65.432 -10.219 100.289 1.00 93.44 193 ALA A CA 1
ATOM 1565 C C . ALA A 1 193 ? -66.391 -9.031 100.483 1.00 93.44 193 ALA A C 1
ATOM 1567 O O . ALA A 1 193 ? -66.775 -8.704 101.604 1.00 93.44 193 ALA A O 1
ATOM 1568 N N . LYS A 1 194 ? -66.830 -8.401 99.386 1.00 95.19 194 LYS A N 1
ATOM 1569 C CA . LYS A 1 194 ? -67.831 -7.329 99.411 1.00 95.19 194 LYS A CA 1
ATOM 1570 C C . LYS A 1 194 ? -69.192 -7.827 99.902 1.00 95.19 194 LYS A C 1
ATOM 1572 O O . LYS A 1 194 ? -69.839 -7.121 100.671 1.00 95.19 194 LYS A O 1
ATOM 1577 N N . TYR A 1 195 ? -69.623 -9.015 99.479 1.00 95.56 195 TYR A N 1
ATOM 1578 C CA . TYR A 1 195 ? -70.860 -9.634 99.960 1.00 95.56 195 TYR A CA 1
ATOM 1579 C C . TYR A 1 195 ? -70.782 -9.988 101.454 1.00 95.56 195 TYR A C 1
ATOM 1581 O O . TYR A 1 195 ? -71.685 -9.645 102.212 1.00 95.56 195 TYR A O 1
ATOM 1589 N N . GLU A 1 196 ? -69.680 -10.595 101.903 1.00 94.38 196 GLU A N 1
ATOM 1590 C CA . GLU A 1 196 ? -69.447 -10.905 103.323 1.00 94.38 196 GLU A CA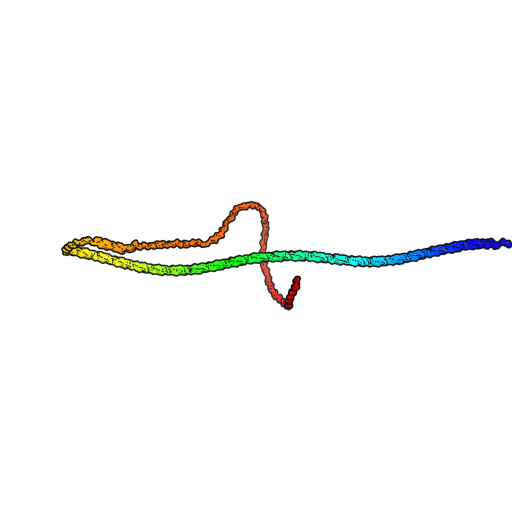 1
ATOM 1591 C C . GLU A 1 196 ? -69.424 -9.641 104.194 1.00 94.38 196 GLU A C 1
ATOM 1593 O O . GLU A 1 196 ? -70.054 -9.607 105.251 1.00 94.38 196 GLU A O 1
ATOM 1598 N N . ALA A 1 197 ? -68.767 -8.572 103.733 1.00 91.12 197 ALA A N 1
ATOM 1599 C CA . ALA A 1 197 ? -68.756 -7.286 104.426 1.00 91.12 197 ALA A CA 1
ATOM 1600 C C . ALA A 1 197 ? -70.160 -6.664 104.537 1.00 91.12 197 ALA A C 1
ATOM 1602 O O . ALA A 1 197 ? -70.491 -6.091 105.573 1.00 91.12 197 ALA A O 1
ATOM 1603 N N . GLN A 1 198 ? -70.999 -6.793 103.500 1.00 93.62 198 GLN A N 1
ATOM 1604 C CA . GLN A 1 198 ? -72.400 -6.356 103.555 1.00 93.62 198 GLN A CA 1
ATOM 1605 C C . GLN A 1 198 ? -73.213 -7.170 104.569 1.00 93.62 198 GLN A C 1
ATOM 1607 O O . GLN A 1 198 ? -73.938 -6.579 105.365 1.00 93.62 198 GLN A O 1
ATOM 1612 N N . MET A 1 199 ? -73.055 -8.498 104.584 1.00 91.88 199 MET A N 1
ATOM 1613 C CA . MET A 1 199 ? -73.717 -9.378 105.555 1.00 91.88 199 MET A CA 1
ATOM 1614 C C . MET A 1 199 ? -73.308 -9.054 106.997 1.00 91.88 199 MET A C 1
ATOM 1616 O O . MET A 1 199 ? -74.171 -8.896 107.854 1.00 91.88 199 MET A O 1
ATOM 1620 N N . ALA A 1 200 ? -72.008 -8.881 107.257 1.00 89.06 200 ALA A N 1
ATOM 1621 C CA . ALA A 1 200 ? -71.501 -8.484 108.571 1.00 89.06 200 ALA A CA 1
ATOM 1622 C C . ALA A 1 200 ? -71.965 -7.074 108.982 1.00 89.06 200 ALA A C 1
ATOM 1624 O O . ALA A 1 200 ? -72.138 -6.797 110.169 1.00 89.06 200 ALA A O 1
ATOM 1625 N N . GLY A 1 201 ? -72.170 -6.176 108.011 1.00 89.38 201 GLY A N 1
ATOM 1626 C CA . GLY A 1 201 ? -72.817 -4.881 108.220 1.00 89.38 201 GLY A CA 1
ATOM 1627 C C . GLY A 1 201 ? -74.253 -5.040 108.721 1.00 89.38 201 GLY A C 1
ATOM 1628 O O . GLY A 1 201 ? -74.587 -4.496 109.768 1.00 89.38 201 GLY A O 1
ATOM 1629 N N . TRP A 1 202 ? -75.067 -5.858 108.042 1.00 91.69 202 TRP A N 1
ATOM 1630 C CA . TRP A 1 202 ? -76.442 -6.152 108.469 1.00 91.69 202 TRP A CA 1
ATOM 1631 C C . TRP A 1 202 ? -76.516 -6.834 109.840 1.00 91.69 202 TRP A C 1
ATOM 1633 O O . TRP A 1 202 ? -77.380 -6.490 110.641 1.00 91.69 202 TRP A O 1
ATOM 1643 N N . GLU A 1 203 ? -75.616 -7.774 110.135 1.00 89.62 203 GLU A N 1
ATOM 1644 C CA . GLU A 1 203 ? -75.539 -8.415 111.455 1.00 89.62 203 GLU A CA 1
ATOM 1645 C C . GLU A 1 203 ? -75.153 -7.422 112.560 1.00 89.62 203 GLU A C 1
ATOM 1647 O O . GLU A 1 203 ? -75.743 -7.450 113.638 1.00 89.62 203 GLU A O 1
ATOM 1652 N N . ASN A 1 204 ? -74.192 -6.524 112.310 1.00 84.81 204 ASN A N 1
ATOM 1653 C CA . ASN A 1 204 ? -73.848 -5.465 113.263 1.00 84.81 204 ASN A CA 1
ATOM 1654 C C . ASN A 1 204 ? -75.017 -4.512 113.494 1.00 84.81 204 ASN A C 1
ATOM 1656 O O . ASN A 1 204 ? -75.276 -4.180 114.646 1.00 84.81 204 ASN A O 1
ATOM 1660 N N . ASP A 1 205 ? -75.718 -4.093 112.437 1.00 88.50 205 ASP A N 1
ATOM 1661 C CA . ASP A 1 205 ?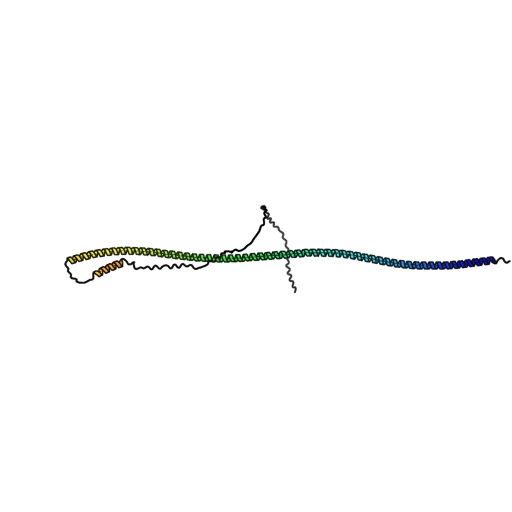 -76.903 -3.239 112.555 1.00 88.50 205 ASP A CA 1
ATOM 1662 C C . ASP A 1 205 ? -77.980 -3.935 113.407 1.00 88.50 205 ASP A C 1
ATOM 1664 O O . ASP A 1 205 ? -78.493 -3.347 114.358 1.00 88.50 205 ASP A O 1
ATOM 1668 N N . GLN A 1 206 ? -78.237 -5.228 113.165 1.00 85.31 206 GLN A N 1
ATOM 1669 C CA . GLN A 1 206 ? -79.157 -6.035 113.972 1.00 85.31 206 GLN A CA 1
ATOM 1670 C C . GLN A 1 206 ? -78.718 -6.133 115.446 1.00 85.31 206 GLN A C 1
ATOM 1672 O O . GLN A 1 206 ? -79.534 -5.951 116.351 1.00 85.31 206 GLN A O 1
ATOM 1677 N N . LEU A 1 207 ? -77.439 -6.413 115.716 1.00 85.44 207 LEU A N 1
ATOM 1678 C CA . LEU A 1 207 ? -76.903 -6.466 117.082 1.00 85.44 207 LEU A CA 1
ATOM 1679 C C . LEU A 1 207 ? -76.947 -5.097 117.771 1.00 85.44 207 LEU A C 1
ATOM 1681 O O . LEU A 1 207 ? -77.157 -5.025 118.983 1.00 85.44 207 LEU A O 1
ATOM 1685 N N . HIS A 1 208 ? -76.741 -4.013 117.023 1.00 80.31 208 HIS A N 1
ATOM 1686 C CA . HIS A 1 208 ? -76.829 -2.649 117.529 1.00 80.31 208 HIS A CA 1
ATOM 1687 C C . HIS A 1 208 ? -78.271 -2.312 117.935 1.00 80.31 208 HIS A C 1
ATOM 1689 O O . HIS A 1 208 ? -78.476 -1.767 119.022 1.00 80.31 208 HIS A O 1
ATOM 1695 N N . ASP A 1 209 ? -79.259 -2.715 117.130 1.00 82.56 209 ASP A N 1
ATOM 1696 C CA . ASP A 1 209 ? -80.686 -2.606 117.454 1.00 82.56 209 ASP A CA 1
ATOM 1697 C C . ASP A 1 209 ? -81.055 -3.444 118.697 1.00 82.56 209 ASP A C 1
ATOM 1699 O O . ASP A 1 209 ? -81.776 -2.976 119.584 1.00 82.56 209 ASP A O 1
ATOM 1703 N N . GLU A 1 210 ? -80.532 -4.672 118.820 1.00 80.38 210 GLU A N 1
ATOM 1704 C CA . GLU A 1 210 ? -80.732 -5.534 119.998 1.00 80.38 210 GLU A CA 1
ATOM 1705 C C . GLU A 1 210 ? -80.090 -4.950 121.273 1.00 80.38 210 GLU A C 1
ATOM 1707 O O . GLU A 1 210 ? -80.697 -4.977 122.350 1.00 80.38 210 GLU A O 1
ATOM 1712 N N . LEU A 1 211 ? -78.886 -4.374 121.171 1.00 74.75 211 LEU A N 1
ATOM 1713 C CA . LEU A 1 211 ? -78.219 -3.656 122.265 1.00 74.75 211 LEU A CA 1
ATOM 1714 C C . LEU A 1 211 ? -78.997 -2.404 122.693 1.00 74.75 211 LEU A C 1
ATOM 1716 O O . LEU A 1 211 ? -79.104 -2.126 123.893 1.00 74.75 211 LEU A O 1
ATOM 1720 N N . GLU A 1 212 ? -79.561 -1.666 121.735 1.00 76.06 212 GLU A N 1
ATOM 1721 C CA . GLU A 1 212 ? -80.411 -0.501 121.988 1.00 76.06 212 GLU A CA 1
ATOM 1722 C C . GLU A 1 212 ? -81.736 -0.907 122.666 1.00 76.06 212 GLU A C 1
ATOM 1724 O O . GLU A 1 212 ? -82.172 -0.254 123.622 1.00 76.06 212 GLU A O 1
ATOM 1729 N N . ALA A 1 213 ? -82.320 -2.047 122.275 1.00 70.50 213 ALA A N 1
ATOM 1730 C CA . ALA A 1 213 ? -83.523 -2.628 122.879 1.00 70.50 213 ALA A CA 1
ATOM 1731 C C . ALA A 1 213 ? -83.305 -3.187 124.302 1.00 70.50 213 ALA A C 1
ATOM 1733 O O . ALA A 1 213 ? -84.199 -3.085 125.146 1.00 70.50 213 ALA A O 1
ATOM 1734 N N . LEU A 1 214 ? -82.119 -3.729 124.612 1.00 72.44 214 LEU A N 1
ATOM 1735 C CA . LEU A 1 214 ? -81.746 -4.226 125.949 1.00 72.44 214 LEU A CA 1
ATOM 1736 C C . LEU A 1 214 ? -81.484 -3.114 126.982 1.00 72.44 214 LEU A C 1
ATOM 1738 O O . LEU A 1 214 ? -81.124 -3.394 128.128 1.00 72.44 214 LEU A O 1
ATOM 1742 N N . GLY A 1 215 ? -81.691 -1.845 126.623 1.00 51.75 215 GLY A N 1
ATOM 1743 C CA . GLY A 1 215 ? -81.679 -0.743 127.582 1.00 51.75 215 GLY A CA 1
ATOM 1744 C C . GLY A 1 215 ? -80.298 -0.428 128.155 1.00 51.75 215 GLY A C 1
ATOM 1745 O O . GLY A 1 215 ? -80.202 0.291 129.155 1.00 51.75 215 GLY A O 1
ATOM 1746 N N . VAL A 1 216 ? -79.216 -0.883 127.513 1.00 44.78 216 VAL A N 1
ATOM 1747 C CA . VAL A 1 216 ? -77.872 -0.362 127.774 1.00 44.78 216 VAL A CA 1
ATOM 1748 C C . VAL A 1 216 ? -77.784 1.018 127.123 1.00 44.78 216 VAL A C 1
ATOM 1750 O O . VAL A 1 216 ? -77.134 1.232 126.106 1.00 44.78 216 VAL A O 1
ATOM 1753 N N . LYS A 1 217 ? -78.404 2.010 127.779 1.00 44.78 217 LYS A N 1
ATOM 1754 C CA . LYS A 1 217 ? -77.975 3.413 127.709 1.00 44.78 217 LYS A CA 1
ATOM 1755 C C . LYS A 1 217 ? -76.603 3.519 128.375 1.00 44.78 217 LYS A C 1
ATOM 1757 O O . LYS A 1 217 ? -76.428 4.126 129.430 1.00 44.78 217 LYS A O 1
ATOM 1762 N N . GLY A 1 218 ? -75.610 2.906 127.745 1.00 44.25 218 GLY A N 1
ATOM 1763 C CA . GLY A 1 218 ? -74.222 3.255 127.937 1.00 44.25 218 GLY A CA 1
ATOM 1764 C C . GLY A 1 218 ? -74.034 4.629 127.325 1.00 44.25 218 GLY A C 1
ATOM 1765 O O . GLY A 1 218 ? -73.835 4.768 126.126 1.00 44.25 218 GLY A O 1
ATOM 1766 N N . SER A 1 219 ? -74.129 5.656 128.163 1.00 43.00 219 SER A N 1
ATOM 1767 C CA . SER A 1 219 ? -73.584 6.977 127.885 1.00 43.00 219 SER A CA 1
ATOM 1768 C C . SER A 1 219 ? -72.081 6.848 127.605 1.00 43.00 219 SER A C 1
ATOM 1770 O O . SER A 1 219 ? -71.260 7.126 128.475 1.00 43.00 219 SER A O 1
ATOM 1772 N N . VAL A 1 220 ? -71.703 6.471 126.385 1.00 42.41 220 VAL A N 1
ATOM 1773 C CA . VAL A 1 220 ? -70.390 6.798 125.829 1.00 42.41 220 VAL A CA 1
ATOM 1774 C C . VAL A 1 220 ? -70.572 8.051 124.993 1.00 42.41 220 VAL A C 1
ATOM 1776 O O . VAL A 1 220 ? -70.666 8.068 123.770 1.00 42.41 220 VAL A O 1
ATOM 1779 N N . ARG A 1 221 ? -70.620 9.153 125.736 1.00 45.28 221 ARG A N 1
ATOM 1780 C CA . ARG A 1 221 ? -70.164 10.453 125.274 1.00 45.28 221 ARG A CA 1
ATOM 1781 C C . ARG A 1 221 ? -68.668 10.324 124.962 1.00 45.28 221 ARG A C 1
ATOM 1783 O O . ARG A 1 221 ? -67.826 10.496 125.833 1.00 45.28 221 ARG A O 1
ATOM 1790 N N . GLY A 1 222 ? -68.377 10.007 123.711 1.00 40.19 222 GLY A N 1
ATOM 1791 C CA . GLY A 1 222 ? -67.064 10.060 123.074 1.00 40.19 222 GLY A CA 1
ATOM 1792 C C . GLY A 1 222 ? -67.316 9.888 121.581 1.00 40.19 222 GLY A C 1
ATOM 1793 O O . GLY A 1 222 ? -67.360 8.781 121.081 1.00 40.19 222 GLY A O 1
ATOM 1794 N N . GLY A 1 223 ? -67.755 10.922 120.872 1.00 39.94 223 GLY A N 1
ATOM 1795 C CA . GLY A 1 223 ? -66.841 11.975 120.453 1.00 39.94 223 GLY A CA 1
ATOM 1796 C C . GLY A 1 223 ? -66.202 11.570 119.126 1.00 39.94 223 GLY A C 1
ATOM 1797 O O . GLY A 1 223 ? -65.103 11.041 119.124 1.00 39.94 223 GLY A O 1
ATOM 1798 N N . GLY A 1 224 ? -66.938 11.802 118.032 1.00 43.94 224 GLY A N 1
ATOM 1799 C CA . GLY A 1 224 ? -66.440 11.998 116.665 1.00 43.94 224 GLY A CA 1
ATOM 1800 C C . GLY A 1 224 ? -65.325 11.075 116.166 1.00 43.94 224 GLY A C 1
ATOM 1801 O O . GLY A 1 224 ? -64.160 11.448 116.212 1.00 43.94 224 GLY A O 1
ATOM 1802 N N . GLY A 1 225 ? -65.689 9.932 115.581 1.00 44.97 225 GLY A N 1
ATOM 1803 C CA . GLY A 1 225 ? -64.743 9.098 114.821 1.00 44.97 225 GLY A CA 1
ATOM 1804 C C . GLY A 1 225 ? -65.360 8.301 113.664 1.00 44.97 225 GLY A C 1
ATOM 1805 O O . GLY A 1 225 ? -64.667 8.000 112.698 1.00 44.97 225 GLY A O 1
ATOM 1806 N N . GLY A 1 226 ? -66.670 8.019 113.703 1.00 44.56 226 GLY A N 1
ATOM 1807 C CA . GLY A 1 226 ? -67.334 7.137 112.727 1.00 44.56 226 GLY A CA 1
ATOM 1808 C C . GLY A 1 226 ? -67.402 7.666 111.288 1.00 44.56 226 GLY A C 1
ATOM 1809 O O . GLY A 1 226 ? -67.369 6.880 110.349 1.00 44.56 226 GLY A O 1
ATOM 1810 N N . GLY A 1 227 ? -67.412 8.990 111.087 1.00 46.03 227 GLY A N 1
ATOM 1811 C CA . GLY A 1 227 ? -67.434 9.589 109.743 1.00 46.03 227 GLY A CA 1
ATOM 1812 C C . GLY A 1 227 ? -66.100 9.508 108.989 1.00 46.03 227 GLY A C 1
ATOM 1813 O O . GLY A 1 227 ? -66.093 9.574 107.765 1.00 46.03 227 GLY A O 1
ATOM 1814 N N . ALA A 1 228 ? -64.977 9.338 109.697 1.00 47.81 228 ALA A N 1
ATOM 1815 C CA . ALA A 1 228 ? -63.662 9.208 109.069 1.00 47.81 228 ALA A CA 1
ATOM 1816 C C . ALA A 1 228 ? -63.403 7.780 108.575 1.00 47.81 228 ALA A C 1
ATOM 1818 O O . ALA A 1 228 ? -62.756 7.599 107.555 1.00 47.81 228 ALA A O 1
ATOM 1819 N N . LEU A 1 229 ? -63.938 6.759 109.251 1.00 49.00 229 LEU A N 1
ATOM 1820 C CA . LEU A 1 229 ? -63.765 5.376 108.804 1.00 49.00 229 LEU A CA 1
ATOM 1821 C C . LEU A 1 229 ? -64.607 5.070 107.565 1.00 49.00 229 LEU A C 1
ATOM 1823 O O . LEU A 1 229 ? -64.109 4.387 106.681 1.00 49.00 229 LEU A O 1
ATOM 1827 N N . ASN A 1 230 ? -65.807 5.646 107.429 1.00 46.75 230 ASN A N 1
ATOM 1828 C CA . ASN A 1 230 ? -66.605 5.451 106.216 1.00 46.75 230 ASN A CA 1
ATOM 1829 C C . ASN A 1 230 ? -66.010 6.178 104.994 1.00 46.75 230 ASN A C 1
ATOM 1831 O O . ASN A 1 230 ? -66.018 5.615 103.908 1.00 46.75 230 ASN A O 1
ATOM 1835 N N 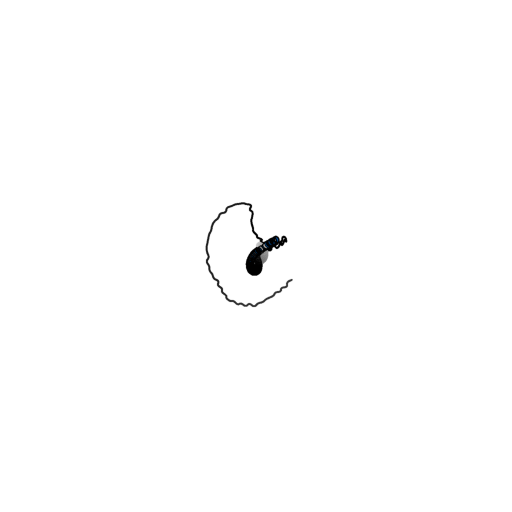. SER A 1 231 ? -65.392 7.359 105.161 1.00 53.53 231 SER A N 1
ATOM 1836 C CA . SER A 1 231 ? -64.680 8.030 104.056 1.00 53.53 231 SER A CA 1
ATOM 1837 C C . SER A 1 231 ? -63.312 7.412 103.744 1.00 53.53 231 SER A C 1
ATOM 1839 O O . SER A 1 231 ? -62.864 7.470 102.603 1.00 53.53 231 SER A O 1
ATOM 1841 N N . ILE A 1 232 ? -62.649 6.790 104.726 1.00 54.28 232 ILE A N 1
ATOM 1842 C CA . ILE A 1 232 ? -61.425 6.008 104.506 1.00 54.28 232 ILE A CA 1
ATOM 1843 C C . ILE A 1 232 ? -61.762 4.692 103.801 1.00 54.28 232 ILE A C 1
ATOM 1845 O O . ILE A 1 232 ? -61.037 4.314 102.891 1.00 54.28 232 ILE A O 1
ATOM 1849 N N . VAL A 1 233 ? -62.862 4.022 104.157 1.00 55.66 233 VAL A N 1
ATOM 1850 C CA . VAL A 1 233 ? -63.321 2.798 103.482 1.00 55.66 233 VAL A CA 1
ATOM 1851 C C . VAL A 1 233 ? -63.847 3.111 102.078 1.00 55.66 233 VAL A C 1
ATOM 1853 O O . VAL A 1 233 ? -63.433 2.432 101.147 1.00 55.66 233 VAL A O 1
ATOM 1856 N N . GLU A 1 234 ? -64.638 4.170 101.866 1.00 52.72 234 GLU A N 1
ATOM 1857 C CA . GLU A 1 234 ? -65.018 4.618 100.512 1.00 52.72 234 GLU A CA 1
ATOM 1858 C C . GLU A 1 234 ? -63.798 5.090 99.701 1.00 52.72 234 GLU A C 1
ATOM 1860 O O . GLU A 1 234 ? -63.667 4.727 98.538 1.00 52.72 234 GLU A O 1
ATOM 1865 N N . GLY A 1 235 ? -62.833 5.785 100.315 1.00 55.88 235 GLY A N 1
ATOM 1866 C CA . GLY A 1 235 ? -61.581 6.186 99.663 1.00 55.88 235 GLY A CA 1
ATOM 1867 C C . GLY A 1 235 ? -60.631 5.023 99.336 1.00 55.88 235 GLY A C 1
ATOM 1868 O O . GLY A 1 235 ? -59.919 5.076 98.333 1.00 55.88 235 GLY A O 1
ATOM 1869 N N . LEU A 1 236 ? -60.626 3.949 100.136 1.00 52.25 236 LEU A N 1
ATOM 1870 C CA . LEU A 1 236 ? -59.889 2.708 99.856 1.00 52.25 236 LEU A CA 1
ATOM 1871 C C . LEU A 1 236 ? -60.606 1.844 98.813 1.00 52.25 236 LEU A C 1
ATOM 1873 O O . LEU A 1 236 ? -59.941 1.245 97.972 1.00 52.25 236 LEU A O 1
ATOM 1877 N N . VAL A 1 237 ? -61.940 1.814 98.816 1.00 52.50 237 VAL A N 1
ATOM 1878 C CA . VAL A 1 237 ? -62.743 1.119 97.800 1.00 52.50 237 VAL A CA 1
ATOM 1879 C C . VAL A 1 237 ? -62.649 1.833 96.443 1.00 52.50 237 VAL A C 1
ATOM 1881 O O . VAL A 1 237 ? -62.490 1.155 95.426 1.00 52.50 237 VAL A O 1
ATOM 1884 N N . ASP A 1 238 ? -62.610 3.169 96.407 1.00 50.19 238 ASP A N 1
ATOM 1885 C CA . ASP A 1 238 ? -62.355 3.959 95.189 1.00 50.19 238 ASP A CA 1
ATOM 1886 C C . ASP A 1 238 ? -60.881 3.901 94.738 1.00 50.19 238 ASP A C 1
ATOM 1888 O O . ASP A 1 238 ? -60.587 3.895 93.539 1.00 50.19 238 ASP A O 1
ATOM 1892 N N . GLY A 1 239 ? -59.937 3.788 95.681 1.00 49.94 239 GLY A N 1
ATOM 1893 C CA . GLY A 1 239 ? -58.515 3.572 95.392 1.00 49.94 239 GLY A CA 1
ATOM 1894 C C . GLY A 1 239 ? -58.203 2.183 94.815 1.00 49.94 239 GLY A C 1
ATOM 1895 O O . GLY A 1 239 ? -57.289 2.048 94.002 1.00 49.94 239 GLY A O 1
ATOM 1896 N N . LEU A 1 240 ? -58.979 1.158 95.185 1.00 52.34 240 LEU A N 1
ATOM 1897 C CA . LEU A 1 240 ? -58.818 -0.226 94.715 1.00 52.34 240 LEU A CA 1
ATOM 1898 C C . LEU A 1 240 ? -59.642 -0.553 93.459 1.00 52.34 240 LEU A C 1
ATOM 1900 O O . LEU A 1 240 ? -59.285 -1.474 92.728 1.00 52.34 240 LEU A O 1
ATOM 1904 N N . THR A 1 241 ? -60.698 0.206 93.151 1.00 49.97 241 THR A N 1
ATOM 1905 C CA . THR A 1 241 ? -61.481 0.033 91.909 1.00 49.97 241 THR A CA 1
ATOM 1906 C C . THR A 1 241 ? -60.856 0.710 90.681 1.00 49.97 241 THR A C 1
ATOM 1908 O O . THR A 1 241 ? -61.372 0.550 89.576 1.00 49.97 241 THR A O 1
ATOM 1911 N N . ASN A 1 242 ? -59.737 1.437 90.818 1.00 49.09 242 ASN A N 1
ATOM 1912 C CA . ASN A 1 242 ? -59.087 2.119 89.688 1.00 49.09 242 ASN A CA 1
ATOM 1913 C C . ASN A 1 242 ? -57.540 2.233 89.771 1.00 49.09 242 ASN A C 1
ATOM 1915 O O . ASN A 1 242 ? -56.999 3.334 89.641 1.00 49.09 242 ASN A O 1
ATOM 1919 N N . PRO A 1 243 ? -56.767 1.133 89.880 1.00 48.75 243 PRO A N 1
ATOM 1920 C CA . PRO A 1 243 ? -55.301 1.214 89.829 1.00 48.75 243 PRO A CA 1
ATOM 1921 C C . PRO A 1 243 ? -54.739 1.599 88.439 1.00 48.75 243 PRO A C 1
ATOM 1923 O O . PRO A 1 243 ? -53.555 1.899 88.309 1.00 48.75 243 PRO A O 1
ATOM 1926 N N . ILE A 1 244 ? -55.565 1.633 87.383 1.00 47.41 244 ILE A N 1
ATOM 1927 C CA . ILE A 1 244 ? -55.101 1.756 85.986 1.00 47.41 244 ILE A CA 1
ATOM 1928 C C . ILE A 1 244 ? -54.964 3.217 85.504 1.00 47.41 244 ILE A C 1
ATOM 1930 O O . ILE A 1 244 ? -54.279 3.477 84.517 1.00 47.41 244 ILE A O 1
ATOM 1934 N N . LYS A 1 245 ? -55.506 4.220 86.212 1.00 46.38 245 LYS A N 1
ATOM 1935 C CA . LYS A 1 245 ? -55.436 5.628 85.749 1.00 46.38 245 LYS A CA 1
ATOM 1936 C C . LYS A 1 245 ? -54.041 6.280 85.853 1.00 46.38 245 LYS A C 1
ATOM 1938 O O . LYS A 1 245 ? -53.860 7.386 85.352 1.00 46.38 245 LYS A O 1
ATOM 1943 N N . GLY A 1 246 ? -53.057 5.612 86.464 1.00 42.81 246 GLY A N 1
ATOM 1944 C CA . GLY A 1 246 ? -51.695 6.135 86.659 1.00 42.81 246 GLY A CA 1
ATOM 1945 C C . GLY A 1 246 ? -50.632 5.656 85.661 1.00 42.81 246 GLY A C 1
ATOM 1946 O O . GLY A 1 246 ? -49.565 6.263 85.583 1.00 42.81 246 GLY A O 1
ATOM 1947 N N . LEU A 1 247 ? -50.895 4.611 84.870 1.00 43.69 247 LEU A N 1
ATOM 1948 C CA . LEU A 1 247 ? -49.950 4.118 83.861 1.00 43.69 247 LEU A CA 1
ATOM 1949 C C . LEU A 1 247 ? -50.094 4.928 82.567 1.00 43.69 247 LEU A C 1
ATOM 1951 O O . LEU A 1 247 ? -50.636 4.475 81.563 1.00 43.69 247 LEU A O 1
ATOM 1955 N N . HIS A 1 248 ? -49.569 6.156 82.595 1.00 43.38 248 HIS A N 1
ATOM 1956 C CA . HIS A 1 248 ? -49.109 6.826 81.382 1.00 43.38 248 HIS A CA 1
ATOM 1957 C C . HIS A 1 248 ? -47.956 5.998 80.800 1.00 43.38 248 HIS A C 1
ATOM 1959 O O . HIS A 1 248 ? -46.783 6.223 81.103 1.00 43.38 248 HIS A O 1
ATOM 1965 N N . ILE A 1 249 ? -48.296 5.020 79.963 1.00 45.56 249 ILE A N 1
ATOM 1966 C CA . ILE A 1 249 ? -47.358 4.434 79.013 1.00 45.56 249 ILE A CA 1
ATOM 1967 C C . ILE A 1 249 ? -46.998 5.579 78.066 1.00 45.56 249 ILE A C 1
ATOM 1969 O O . ILE A 1 249 ? -47.775 5.945 77.185 1.00 45.56 249 ILE A O 1
ATOM 1973 N N . LYS A 1 250 ? -45.846 6.213 78.307 1.00 43.22 250 LYS A N 1
ATOM 1974 C CA . LYS A 1 250 ? -45.220 7.104 77.333 1.00 43.22 250 LYS A CA 1
ATOM 1975 C C . LYS A 1 250 ? -45.001 6.275 76.073 1.00 43.22 250 LYS A C 1
ATOM 1977 O O . LYS A 1 250 ? -44.075 5.472 76.018 1.00 43.22 250 LYS A O 1
ATOM 1982 N N . GLY A 1 251 ? -45.871 6.466 75.086 1.00 39.84 251 GLY A N 1
ATOM 1983 C CA . GLY A 1 251 ? -45.592 6.095 73.711 1.00 39.84 251 GLY A CA 1
ATOM 1984 C C . GLY A 1 251 ? -44.328 6.829 73.293 1.00 39.84 251 GLY A C 1
ATOM 1985 O O . GLY A 1 251 ? -44.352 8.032 73.041 1.00 39.84 251 GLY A O 1
ATOM 1986 N N . SER A 1 252 ? -43.212 6.109 73.308 1.00 40.88 252 SER A N 1
ATOM 1987 C CA . SER A 1 252 ? -42.018 6.476 72.571 1.00 40.88 252 SER A CA 1
ATOM 1988 C C . SER A 1 252 ? -42.419 6.451 71.104 1.00 40.88 252 SER A C 1
ATOM 1990 O O . SER A 1 252 ? -42.507 5.381 70.508 1.00 40.88 252 SER A O 1
ATOM 1992 N N . ALA A 1 253 ? -42.747 7.622 70.561 1.00 43.75 253 ALA A N 1
ATOM 1993 C CA . ALA A 1 253 ? -42.819 7.830 69.128 1.00 43.75 253 ALA A CA 1
ATOM 1994 C C . ALA A 1 253 ? -41.504 7.316 68.535 1.00 43.75 253 ALA A C 1
ATOM 1996 O O . ALA A 1 253 ? -40.430 7.807 68.889 1.00 43.75 253 ALA A O 1
ATOM 1997 N N . GLY A 1 254 ? -41.603 6.268 67.718 1.00 41.75 254 GLY A N 1
ATOM 1998 C CA . GLY A 1 254 ? -40.522 5.849 66.848 1.00 41.75 254 GLY A CA 1
ATOM 1999 C C . GLY A 1 254 ? -40.172 7.029 65.956 1.00 41.75 254 GLY A C 1
ATOM 2000 O O . GLY A 1 254 ? -41.008 7.510 65.194 1.00 41.75 254 GLY A O 1
ATOM 2001 N N . ASP A 1 255 ? -38.957 7.531 66.137 1.00 43.75 255 ASP A N 1
ATOM 2002 C CA . ASP A 1 255 ? -38.300 8.463 65.236 1.00 43.75 255 ASP A CA 1
ATOM 2003 C C . ASP A 1 255 ? -38.004 7.653 63.961 1.00 43.75 255 ASP A C 1
ATOM 2005 O O . ASP A 1 255 ? -36.977 6.983 63.861 1.00 43.75 255 ASP A O 1
ATOM 2009 N N . GLU A 1 256 ? -38.952 7.631 63.019 1.00 44.38 256 GLU A N 1
ATOM 2010 C CA . GLU A 1 256 ? -38.712 7.198 61.640 1.00 44.38 256 GLU A CA 1
ATOM 2011 C C . GLU A 1 256 ? -37.770 8.216 60.986 1.00 44.38 256 GLU A C 1
ATOM 2013 O O . GLU A 1 256 ? -38.170 9.101 60.230 1.00 44.38 256 GLU A O 1
ATOM 2018 N N . ARG A 1 257 ? -36.476 8.101 61.291 1.00 42.53 257 ARG A N 1
ATOM 2019 C CA . ARG A 1 257 ? -35.431 8.600 60.404 1.00 42.53 257 ARG A CA 1
ATOM 2020 C C . ARG A 1 257 ? -35.254 7.564 59.313 1.00 42.53 257 ARG A C 1
ATOM 2022 O O . ARG A 1 257 ? -34.436 6.660 59.423 1.00 42.53 257 ARG A O 1
ATOM 2029 N N . GLY A 1 258 ? -36.073 7.710 58.278 1.00 41.03 258 GLY A N 1
ATOM 2030 C CA . GLY A 1 258 ? -35.756 7.174 56.970 1.00 41.03 258 GLY A CA 1
ATOM 2031 C C . GLY A 1 258 ? -34.446 7.793 56.499 1.00 41.03 258 GLY A C 1
ATOM 2032 O O . GLY A 1 258 ? -34.376 8.986 56.193 1.00 41.03 258 GLY A O 1
ATOM 2033 N N . ASP A 1 259 ? -33.413 6.964 56.474 1.00 46.28 259 ASP A N 1
ATOM 2034 C CA . ASP A 1 259 ? -32.283 7.122 55.581 1.00 46.28 259 ASP A CA 1
ATOM 2035 C C . ASP A 1 259 ? -32.797 7.267 54.148 1.00 46.28 259 ASP A C 1
ATOM 2037 O O . ASP A 1 259 ? -33.463 6.379 53.630 1.00 46.28 259 ASP A O 1
ATOM 2041 N N . HIS A 1 260 ? -32.421 8.353 53.481 1.00 46.59 260 HIS A N 1
ATOM 2042 C CA . HIS A 1 260 ? -32.066 8.281 52.070 1.00 46.59 260 HIS A CA 1
ATOM 2043 C C . HIS A 1 260 ? -30.832 9.144 51.858 1.00 46.59 260 HIS A C 1
ATOM 2045 O O . HIS A 1 260 ? -30.884 10.338 51.558 1.00 46.59 260 HIS A O 1
ATOM 2051 N N . ALA A 1 261 ? -29.695 8.487 52.076 1.00 43.59 261 ALA A N 1
ATOM 2052 C CA . ALA A 1 261 ? -28.412 8.902 51.563 1.00 43.59 261 ALA A CA 1
ATOM 2053 C C . ALA A 1 261 ? -28.526 9.136 50.051 1.00 43.59 261 ALA A C 1
ATOM 2055 O O . ALA A 1 261 ? -28.937 8.268 49.282 1.00 43.59 261 ALA A O 1
ATOM 2056 N N . ALA A 1 262 ? -28.144 10.343 49.650 1.00 45.72 262 ALA A N 1
ATOM 2057 C CA . ALA A 1 262 ? -27.842 10.690 48.281 1.00 45.72 262 ALA A CA 1
ATOM 2058 C C . ALA A 1 262 ? -26.665 9.830 47.800 1.00 45.72 262 ALA A C 1
ATOM 2060 O O . ALA A 1 262 ? -25.539 9.981 48.273 1.00 45.72 262 ALA A O 1
ATOM 2061 N N . GLY A 1 263 ? -26.934 8.941 46.850 1.00 42.09 263 GLY A N 1
ATOM 2062 C CA . GLY A 1 263 ? -25.929 8.123 46.192 1.00 42.09 263 GLY A CA 1
ATOM 2063 C C . GLY A 1 263 ? -26.313 7.873 44.741 1.00 42.09 263 GLY A C 1
ATOM 2064 O O . GLY A 1 263 ? -27.204 7.083 44.477 1.00 42.09 263 GLY A O 1
ATOM 2065 N N . GLY A 1 264 ? -25.606 8.551 43.832 1.00 47.03 264 GLY A N 1
ATOM 2066 C CA . GLY A 1 264 ? -25.282 8.060 42.489 1.00 47.03 264 GLY A CA 1
ATOM 2067 C C . GLY A 1 264 ? -26.410 7.982 41.458 1.00 47.03 264 GLY A C 1
ATOM 2068 O O . GLY A 1 264 ? -27.299 7.148 41.535 1.00 47.03 264 GLY A O 1
ATOM 2069 N N . GLY A 1 265 ? -26.295 8.780 40.397 1.00 38.59 265 GLY A N 1
ATOM 2070 C CA . GLY A 1 265 ? -27.157 8.639 39.225 1.00 38.59 265 GLY A CA 1
ATOM 2071 C C . GLY A 1 265 ? -26.786 9.586 38.097 1.00 38.59 265 GLY A C 1
ATOM 2072 O O . GLY A 1 265 ? -27.589 10.419 37.698 1.00 38.59 265 GLY A O 1
ATOM 2073 N N . GLY A 1 266 ? -25.546 9.493 37.613 1.00 49.16 266 GLY A N 1
ATOM 2074 C CA . GLY A 1 266 ? -25.151 10.121 36.359 1.00 49.16 266 GLY A CA 1
ATOM 2075 C C . GLY A 1 266 ? -25.886 9.479 35.183 1.00 49.16 266 GLY A C 1
ATOM 2076 O O . GLY A 1 266 ? -25.731 8.293 34.919 1.00 49.16 266 GLY A O 1
ATOM 2077 N N . SER A 1 267 ? -26.664 10.290 34.480 1.00 42.50 267 SER A N 1
ATOM 2078 C CA . SER A 1 267 ? -27.119 10.104 33.100 1.00 42.50 267 SER A CA 1
ATOM 2079 C C . SER A 1 267 ? -27.391 11.528 32.582 1.00 42.50 267 SER A C 1
ATOM 2081 O O . SER A 1 267 ? -27.996 12.326 33.284 1.00 42.50 267 SER A O 1
ATOM 2083 N N . GLY A 1 268 ? -26.847 12.016 31.472 1.00 48.94 268 GLY A N 1
ATOM 2084 C CA . GLY A 1 268 ? -26.298 11.307 30.328 1.00 48.94 268 GLY A CA 1
ATOM 2085 C C . GLY A 1 268 ? -27.257 11.306 29.141 1.00 48.94 268 GLY A C 1
ATOM 2086 O O . GLY A 1 268 ? -27.264 10.321 28.431 1.00 48.94 268 GLY A O 1
ATOM 2087 N N . GLU A 1 269 ? -28.029 12.375 28.933 1.00 43.44 269 GLU A N 1
ATOM 2088 C CA . GLU A 1 269 ? -28.828 12.679 27.734 1.00 43.44 269 GLU A CA 1
ATOM 2089 C C . GLU A 1 269 ? -28.832 14.223 27.622 1.00 43.44 269 GLU A C 1
ATOM 2091 O O . GLU A 1 269 ? -29.057 14.909 28.613 1.00 43.44 269 GLU A O 1
ATOM 2096 N N . GLY A 1 270 ? -28.457 14.885 26.529 1.00 51.59 270 GLY A N 1
ATOM 2097 C CA . GLY A 1 270 ? -28.496 14.445 25.141 1.00 51.59 270 GLY A CA 1
ATOM 2098 C C . GLY A 1 270 ? -29.619 15.128 24.355 1.00 51.59 270 GLY A C 1
ATOM 2099 O O . GLY A 1 270 ? -30.221 14.461 23.536 1.00 51.59 270 GLY A O 1
ATOM 2100 N N . ASP A 1 271 ? -29.901 16.412 24.596 1.00 41.47 271 ASP A N 1
ATOM 2101 C CA . ASP A 1 271 ? -30.822 17.260 23.820 1.00 41.47 271 ASP A CA 1
ATOM 2102 C C . ASP A 1 271 ? -30.304 18.707 23.888 1.00 41.47 271 ASP A C 1
ATOM 2104 O O . ASP A 1 271 ? -29.750 19.125 24.900 1.00 41.47 271 ASP A O 1
ATOM 2108 N N . GLY A 1 272 ? -30.429 19.569 22.892 1.00 43.66 272 GLY A N 1
ATOM 2109 C CA . GLY A 1 272 ? -30.936 19.432 21.544 1.00 43.66 272 GLY A CA 1
ATOM 2110 C C . GLY A 1 272 ? -30.355 20.606 20.757 1.00 43.66 272 GLY A C 1
ATOM 2111 O O . GLY A 1 272 ? -30.107 21.683 21.303 1.00 43.66 272 GLY A O 1
ATOM 2112 N N . GLY A 1 273 ? -30.047 20.357 19.489 1.00 39.78 273 GLY A N 1
ATOM 2113 C CA . GLY A 1 273 ? -29.528 21.365 18.580 1.00 39.78 273 GLY A CA 1
ATOM 2114 C C . GLY A 1 273 ? -30.592 22.410 18.274 1.00 39.78 273 GLY A C 1
ATOM 2115 O O . GLY A 1 273 ? -31.639 22.082 17.718 1.00 39.78 273 GLY A O 1
ATOM 2116 N N . ASP A 1 274 ? -30.288 23.663 18.596 1.00 44.59 274 ASP A N 1
ATOM 2117 C CA . ASP A 1 274 ? -31.029 24.809 18.093 1.00 44.59 274 ASP A CA 1
ATOM 2118 C C . ASP A 1 274 ? -30.574 25.169 16.678 1.00 44.59 274 ASP A C 1
ATOM 2120 O O . ASP A 1 274 ? -29.389 25.252 16.344 1.00 44.59 274 ASP A O 1
ATOM 2124 N N . ALA A 1 275 ? -31.591 25.366 15.853 1.00 45.94 275 ALA A N 1
ATOM 2125 C CA . ALA A 1 275 ? -31.551 25.712 14.452 1.00 45.94 275 ALA A CA 1
ATOM 2126 C C . ALA A 1 275 ? -31.130 27.169 14.211 1.00 45.94 275 ALA A C 1
ATOM 2128 O O . ALA A 1 275 ? -31.562 28.062 14.935 1.00 45.94 275 ALA A O 1
ATOM 2129 N N . ALA A 1 276 ? -30.432 27.428 13.099 1.00 39.72 276 ALA A N 1
ATOM 2130 C CA . ALA A 1 276 ? -30.716 28.577 12.230 1.00 39.72 276 ALA A CA 1
ATOM 2131 C C . ALA A 1 276 ? -29.933 28.526 10.904 1.00 39.72 276 ALA A C 1
ATOM 2133 O O . ALA A 1 276 ? -28.713 28.419 10.907 1.00 39.72 276 ALA A O 1
ATOM 2134 N N . ALA A 1 277 ? -30.685 28.759 9.817 1.00 40.28 277 ALA A N 1
ATOM 2135 C CA . ALA A 1 277 ? -30.287 29.267 8.494 1.00 40.28 277 ALA A CA 1
ATOM 2136 C C . ALA A 1 277 ? -29.391 28.366 7.612 1.00 40.28 277 ALA A C 1
ATOM 2138 O O . ALA A 1 277 ? -28.366 27.868 8.038 1.00 40.28 277 ALA A O 1
ATOM 2139 N N . GLY A 1 278 ? -29.659 28.145 6.325 1.00 35.94 278 GLY A N 1
ATOM 2140 C CA . GLY A 1 278 ? -30.648 28.704 5.409 1.00 35.94 278 GLY A CA 1
ATOM 2141 C C . GLY A 1 278 ? -30.156 28.533 3.961 1.00 35.94 278 GLY A C 1
ATOM 2142 O O . GLY A 1 278 ? -28.963 28.656 3.713 1.00 35.94 278 GLY A O 1
ATOM 2143 N N . GLY A 1 279 ? -31.088 28.296 3.027 1.00 37.12 279 GLY A N 1
ATOM 2144 C CA . GLY A 1 279 ? -30.895 28.361 1.564 1.00 37.12 279 GLY A CA 1
ATOM 2145 C C . GLY A 1 279 ? -30.198 27.140 0.940 1.00 37.12 279 GLY A C 1
ATOM 2146 O O . GLY A 1 279 ? -29.210 26.655 1.460 1.00 37.12 279 GLY A O 1
ATOM 2147 N N . GLY A 1 280 ? -30.619 26.569 -0.185 1.00 37.94 280 GLY A N 1
ATOM 2148 C CA . GLY A 1 280 ? -31.656 26.916 -1.149 1.00 37.94 280 GLY A CA 1
ATOM 2149 C C . GLY A 1 280 ? -31.355 26.184 -2.464 1.00 37.94 280 GLY A C 1
ATOM 2150 O O . GLY A 1 280 ? -30.203 26.178 -2.879 1.00 37.94 280 GLY A O 1
ATOM 2151 N N . GLY A 1 281 ? -32.389 25.627 -3.108 1.00 38.91 281 GLY A N 1
ATOM 2152 C CA . GLY A 1 281 ? -32.386 25.206 -4.521 1.00 38.91 281 GLY A CA 1
ATOM 2153 C C . GLY A 1 281 ? -31.569 23.942 -4.833 1.00 38.91 281 GLY A C 1
ATOM 2154 O O . GLY A 1 281 ? -30.645 23.595 -4.119 1.00 38.91 281 GLY A O 1
ATOM 2155 N N . ASP A 1 282 ? -31.805 23.183 -5.890 1.00 42.41 282 ASP A N 1
ATOM 2156 C CA . ASP A 1 282 ? -32.823 23.184 -6.934 1.00 42.41 282 ASP A CA 1
ATOM 2157 C C . ASP A 1 282 ? -32.642 21.864 -7.721 1.00 42.41 282 ASP A C 1
ATOM 2159 O O . ASP A 1 282 ? -31.561 21.277 -7.717 1.00 42.41 282 ASP A O 1
ATOM 2163 N N . ALA A 1 283 ? -33.737 21.424 -8.334 1.00 44.12 283 ALA A N 1
ATOM 2164 C CA . ALA A 1 283 ? -33.956 20.450 -9.406 1.00 44.12 283 ALA A CA 1
ATOM 2165 C C . ALA A 1 283 ? -32.853 19.468 -9.871 1.00 44.12 283 ALA A C 1
ATOM 2167 O O . ALA A 1 283 ? -31.742 19.839 -10.237 1.00 44.12 283 ALA A O 1
ATOM 2168 N N . GLY A 1 284 ? -33.271 18.219 -10.123 1.00 42.50 284 GLY A N 1
ATOM 2169 C CA . GLY A 1 284 ? -32.549 17.348 -11.055 1.00 42.50 284 GLY A CA 1
ATOM 2170 C C . GLY A 1 284 ? -33.100 15.931 -11.186 1.00 42.50 284 GLY A C 1
ATOM 2171 O O . GLY A 1 284 ? -32.731 15.048 -10.428 1.00 42.50 284 GLY A O 1
ATOM 2172 N N . HIS A 1 285 ? -33.982 15.719 -12.159 1.00 42.94 285 HIS A N 1
ATOM 2173 C CA . HIS A 1 285 ? -34.605 14.447 -12.537 1.00 42.94 285 HIS A CA 1
ATOM 2174 C C . HIS A 1 285 ? -33.648 13.353 -13.058 1.00 42.94 285 HIS A C 1
ATOM 2176 O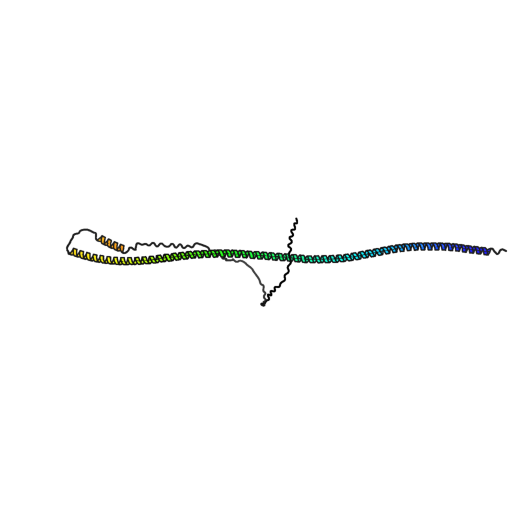 O . HIS A 1 285 ? -32.637 13.657 -13.682 1.00 42.94 285 HIS A O 1
ATOM 2182 N N . GLY A 1 286 ? -34.102 12.091 -12.972 1.00 40.38 286 GLY A N 1
ATOM 2183 C CA . GLY A 1 286 ? -33.727 10.987 -13.880 1.00 40.38 286 GLY A CA 1
ATOM 2184 C C . GLY A 1 286 ? -33.453 9.678 -13.129 1.00 40.38 286 GLY A C 1
ATOM 2185 O O . GLY A 1 286 ? -32.363 9.491 -12.620 1.00 40.38 286 GLY A O 1
ATOM 2186 N N . SER A 1 287 ? -34.436 8.825 -12.830 1.00 42.66 287 SER A N 1
ATOM 2187 C CA . SER A 1 287 ? -35.099 7.854 -13.721 1.00 42.66 287 SER A CA 1
ATOM 2188 C C . SER A 1 287 ? -34.178 6.785 -14.340 1.00 42.66 287 SER A C 1
ATOM 2190 O O . SER A 1 287 ? -33.416 7.076 -15.256 1.00 42.66 287 SER A O 1
ATOM 2192 N N . SER A 1 288 ? -34.465 5.532 -13.954 1.00 42.25 288 SER A N 1
ATOM 2193 C CA . SER A 1 288 ? -34.542 4.296 -14.767 1.00 42.25 288 SER A CA 1
ATOM 2194 C C . SER A 1 288 ? -33.427 3.234 -14.716 1.00 42.25 288 SER A C 1
ATOM 2196 O O . SER A 1 288 ? -32.252 3.522 -14.898 1.00 42.25 288 SER A O 1
ATOM 2198 N N . GLY A 1 289 ? -33.900 1.980 -14.573 1.00 42.12 289 GLY A N 1
ATOM 2199 C CA . GLY A 1 289 ? -33.237 0.693 -14.856 1.00 42.12 289 GLY A CA 1
ATOM 2200 C C . GLY A 1 289 ? -32.754 -0.018 -13.589 1.00 42.12 289 GLY A C 1
ATOM 2201 O O . GLY A 1 289 ? -31.703 0.331 -13.081 1.00 42.12 289 GLY A O 1
ATOM 2202 N N . VAL A 1 290 ? -33.478 -0.927 -12.922 1.00 45.84 290 VAL A N 1
ATOM 2203 C CA . VAL A 1 290 ? -34.090 -2.206 -13.354 1.00 45.84 290 VAL A CA 1
ATOM 2204 C C . VAL A 1 290 ? -33.143 -3.062 -14.197 1.00 45.84 290 VAL A C 1
ATOM 2206 O O . VAL A 1 290 ? -33.053 -2.870 -15.406 1.00 45.84 290 VAL A O 1
ATOM 2209 N N . ASN A 1 291 ? -32.492 -4.037 -13.556 1.00 46.31 291 ASN A N 1
ATOM 2210 C CA . ASN A 1 291 ? -32.589 -5.432 -13.987 1.00 46.31 291 ASN A CA 1
ATOM 2211 C C . ASN A 1 291 ? -32.131 -6.397 -12.886 1.00 46.31 291 ASN A C 1
ATOM 2213 O O . ASN A 1 291 ? -30.970 -6.420 -12.485 1.00 46.31 291 ASN A O 1
ATOM 2217 N N . ASP A 1 292 ? -33.100 -7.195 -12.449 1.00 45.56 292 ASP A N 1
ATOM 2218 C CA . ASP A 1 292 ? -32.953 -8.442 -11.713 1.00 45.56 292 ASP A CA 1
ATOM 2219 C C . ASP A 1 292 ? -32.303 -9.533 -12.582 1.00 45.56 292 ASP A C 1
ATOM 2221 O O . ASP A 1 292 ? -32.534 -9.609 -13.791 1.00 45.56 292 ASP A O 1
ATOM 2225 N N . GLY A 1 293 ? -31.554 -10.435 -11.946 1.00 38.72 293 GLY A N 1
ATOM 2226 C CA . GLY A 1 293 ? -31.046 -11.667 -12.556 1.00 38.72 293 GLY A CA 1
ATOM 2227 C C . GLY A 1 293 ? -30.331 -12.559 -11.528 1.00 38.72 293 GLY A C 1
ATOM 2228 O O . GLY A 1 293 ? -29.343 -12.096 -10.963 1.00 38.72 293 GLY A O 1
ATOM 2229 N N . PRO A 1 294 ? -30.808 -13.790 -11.235 1.00 59.88 294 PRO A N 1
ATOM 2230 C CA . PRO A 1 294 ? -30.480 -14.509 -10.002 1.00 59.88 294 PRO A CA 1
ATOM 2231 C C . PRO A 1 294 ? -29.399 -15.603 -10.129 1.00 59.88 294 PRO A C 1
ATOM 2233 O O . PRO A 1 294 ? -28.950 -15.967 -11.211 1.00 59.88 294 PRO A O 1
ATOM 2236 N N . MET A 1 295 ? -29.034 -16.109 -8.946 1.00 51.53 295 MET A N 1
ATOM 2237 C CA . MET A 1 295 ? -28.157 -17.236 -8.598 1.00 51.53 295 MET A CA 1
ATOM 2238 C C . MET A 1 295 ? -28.310 -18.528 -9.422 1.00 51.53 295 MET A C 1
ATOM 2240 O O . MET A 1 295 ? -29.430 -18.949 -9.677 1.00 51.53 295 MET A O 1
ATOM 2244 N N . GLU A 1 296 ? -27.182 -19.231 -9.606 1.00 45.41 296 GLU A N 1
ATOM 2245 C CA . GLU A 1 296 ? -26.977 -20.701 -9.539 1.00 45.41 296 GLU A CA 1
ATOM 2246 C C . GLU A 1 296 ? -25.439 -20.933 -9.511 1.00 45.41 296 GLU A C 1
ATOM 2248 O O . GLU A 1 296 ? -24.735 -20.433 -10.378 1.00 45.41 296 GLU A O 1
ATOM 2253 N N . ALA A 1 297 ? -24.773 -21.368 -8.431 1.00 44.38 297 ALA A N 1
ATOM 2254 C CA . ALA A 1 297 ? -24.746 -22.651 -7.711 1.00 44.38 297 ALA A CA 1
ATOM 2255 C C . ALA A 1 297 ? -23.847 -23.750 -8.342 1.00 44.38 297 ALA A C 1
ATOM 2257 O O . ALA A 1 297 ? -24.126 -24.231 -9.432 1.00 44.38 297 ALA A O 1
ATOM 2258 N N . ARG A 1 298 ? -22.896 -24.247 -7.515 1.00 37.38 298 ARG A N 1
ATOM 2259 C CA . ARG A 1 298 ? -22.105 -25.509 -7.603 1.00 37.38 298 ARG A CA 1
ATOM 2260 C C . ARG A 1 298 ? -20.950 -25.502 -8.621 1.00 37.38 298 ARG A C 1
ATOM 2262 O O . ARG A 1 298 ? -21.124 -25.078 -9.744 1.00 37.38 298 ARG A O 1
ATOM 2269 N N . GLY A 1 299 ? -19.743 -25.991 -8.349 1.00 36.66 299 GLY A N 1
ATOM 2270 C CA . GLY A 1 299 ? -19.162 -26.740 -7.235 1.00 36.66 299 GLY A CA 1
ATOM 2271 C C . GLY A 1 299 ? -18.051 -27.630 -7.810 1.00 36.66 299 GLY A C 1
ATOM 2272 O O . GLY A 1 299 ? -18.296 -28.259 -8.828 1.00 36.66 299 GLY A O 1
ATOM 2273 N N . ALA A 1 300 ? -16.862 -27.668 -7.202 1.00 43.06 300 ALA A N 1
ATOM 2274 C CA . ALA A 1 300 ? -15.910 -28.788 -7.262 1.00 43.06 300 ALA A CA 1
ATOM 2275 C C . ALA A 1 300 ? -14.665 -28.433 -6.436 1.00 43.06 300 ALA A C 1
ATOM 2277 O O . ALA A 1 300 ? -13.805 -27.666 -6.855 1.00 43.06 300 ALA A O 1
ATOM 2278 N N . ILE A 1 301 ? -14.617 -28.995 -5.232 1.00 46.78 301 ILE A N 1
ATOM 2279 C CA . ILE A 1 301 ? -13.392 -29.220 -4.475 1.00 46.78 301 ILE A CA 1
ATOM 2280 C C . ILE A 1 301 ? -12.825 -30.519 -5.044 1.00 46.78 301 ILE A C 1
ATOM 2282 O O . ILE A 1 301 ? -13.452 -31.563 -4.872 1.00 46.78 301 ILE A O 1
ATOM 2286 N N . GLU A 1 302 ? -11.670 -30.469 -5.701 1.00 46.47 302 GLU A N 1
ATOM 2287 C CA . GLU A 1 302 ? -10.866 -31.664 -5.945 1.00 46.47 302 GLU A CA 1
ATOM 2288 C C . GLU A 1 302 ? -9.498 -31.501 -5.296 1.00 46.47 302 GLU A C 1
ATOM 2290 O O . GLU A 1 302 ? -8.698 -30.622 -5.605 1.00 46.47 302 GLU A O 1
ATOM 2295 N N . ASN A 1 303 ? -9.318 -32.368 -4.311 1.00 46.47 303 ASN A N 1
ATOM 2296 C CA . ASN A 1 303 ? -8.153 -32.575 -3.491 1.00 46.47 303 ASN A CA 1
ATOM 2297 C C . ASN A 1 303 ? -7.396 -33.742 -4.140 1.00 46.47 303 ASN A C 1
ATOM 2299 O O . ASN A 1 303 ? -7.908 -34.862 -4.144 1.00 46.47 303 ASN A O 1
ATOM 2303 N N . ALA A 1 304 ? -6.217 -33.495 -4.708 1.00 48.12 304 ALA A N 1
ATOM 2304 C CA . ALA A 1 304 ? -5.347 -34.548 -5.223 1.00 48.12 304 ALA A CA 1
ATOM 2305 C C . ALA A 1 304 ? -3.927 -34.345 -4.694 1.00 48.12 304 ALA A C 1
ATOM 2307 O O . ALA A 1 304 ? -3.178 -33.467 -5.109 1.00 48.12 304 ALA A O 1
ATOM 2308 N N . ASN A 1 305 ? -3.619 -35.196 -3.725 1.00 44.34 305 ASN A N 1
ATOM 2309 C CA . ASN A 1 305 ? -2.327 -35.432 -3.121 1.00 44.34 305 ASN A CA 1
ATOM 2310 C C . ASN A 1 305 ? -1.547 -36.433 -3.998 1.00 44.34 305 ASN A C 1
ATOM 2312 O O . ASN A 1 305 ? -1.999 -37.563 -4.175 1.00 44.34 305 ASN A O 1
ATOM 2316 N N . SER A 1 306 ? -0.388 -36.037 -4.518 1.00 48.00 306 SER A N 1
ATOM 2317 C CA . SER A 1 306 ? 0.704 -36.921 -4.963 1.00 48.00 306 SER A CA 1
ATOM 2318 C C . SER A 1 306 ? 1.959 -36.044 -5.029 1.00 48.00 306 SER A C 1
ATOM 2320 O O . SER A 1 306 ? 1.989 -35.094 -5.801 1.00 48.00 306 SER A O 1
ATOM 2322 N N . GLY A 1 307 ? 2.949 -36.184 -4.152 1.00 41.31 307 GLY A N 1
ATOM 2323 C CA . GLY A 1 307 ? 3.768 -37.385 -4.032 1.00 41.31 307 GLY A CA 1
ATOM 2324 C C . GLY A 1 307 ? 4.972 -37.217 -4.960 1.00 41.31 307 GLY A C 1
ATOM 2325 O O . GLY A 1 307 ? 4.903 -37.606 -6.120 1.00 41.31 307 GLY A O 1
ATOM 2326 N N . GLY A 1 308 ? 6.031 -36.584 -4.456 1.00 43.47 308 GLY A N 1
ATOM 2327 C CA . GLY A 1 308 ? 7.269 -36.309 -5.182 1.00 43.47 308 GLY A CA 1
ATOM 2328 C C . GLY A 1 308 ? 8.356 -35.902 -4.199 1.00 43.47 308 GLY A C 1
ATOM 2329 O O . GLY A 1 308 ? 8.524 -34.725 -3.897 1.00 43.47 308 GLY A O 1
ATOM 2330 N N . GLU A 1 309 ? 9.001 -36.917 -3.637 1.00 47.28 309 GLU A N 1
ATOM 2331 C CA . GLU A 1 309 ? 10.272 -36.828 -2.929 1.00 47.28 309 GLU A CA 1
ATOM 2332 C C . GLU A 1 309 ? 11.322 -36.239 -3.881 1.00 47.28 309 GLU A C 1
ATOM 2334 O O . GLU A 1 309 ? 11.433 -36.709 -5.008 1.00 47.28 309 GLU A O 1
ATOM 2339 N N . ASP A 1 310 ? 12.090 -35.242 -3.440 1.00 50.47 310 ASP A N 1
ATOM 2340 C CA . ASP A 1 310 ? 13.494 -35.158 -3.833 1.00 50.47 310 ASP A CA 1
ATOM 2341 C C . ASP A 1 310 ? 14.321 -34.462 -2.748 1.00 50.47 310 ASP A C 1
ATOM 2343 O O . ASP A 1 310 ? 14.113 -33.320 -2.331 1.00 50.47 310 ASP A O 1
ATOM 2347 N N . GLU A 1 311 ? 15.249 -35.266 -2.264 1.00 48.78 311 GLU A N 1
ATOM 2348 C CA . GLU A 1 311 ? 16.270 -35.042 -1.270 1.00 48.78 311 GLU A CA 1
ATOM 2349 C C . GLU A 1 311 ? 17.426 -34.268 -1.920 1.00 48.78 311 GLU A C 1
ATOM 2351 O O . GLU A 1 311 ? 18.136 -34.806 -2.765 1.00 48.78 311 GLU A O 1
ATOM 2356 N N . VAL A 1 312 ? 17.673 -33.016 -1.518 1.00 53.53 312 VAL A N 1
ATOM 2357 C CA . VAL A 1 312 ? 18.960 -32.353 -1.793 1.00 53.53 312 VAL A CA 1
ATOM 2358 C C . VAL A 1 312 ? 19.504 -31.721 -0.516 1.00 53.53 312 VAL A C 1
ATOM 2360 O O . VAL A 1 312 ? 19.198 -30.594 -0.136 1.00 53.53 312 VAL A O 1
ATOM 2363 N N . VAL A 1 313 ? 20.293 -32.554 0.161 1.00 48.88 313 VAL A N 1
ATOM 2364 C CA . VAL A 1 313 ? 21.574 -32.286 0.832 1.00 48.88 313 VAL A CA 1
ATOM 2365 C C . VAL A 1 313 ? 21.990 -30.813 0.912 1.00 48.88 313 VAL A C 1
ATOM 2367 O O . VAL A 1 313 ? 22.154 -30.118 -0.088 1.00 48.88 313 VAL A O 1
ATOM 2370 N N . GLY A 1 314 ? 22.252 -30.376 2.142 1.00 44.69 314 GLY A N 1
ATOM 2371 C CA . GLY A 1 314 ? 22.542 -28.992 2.467 1.00 44.69 314 GLY A CA 1
ATOM 2372 C C . GLY A 1 314 ? 23.903 -28.467 2.017 1.00 44.69 314 GLY A C 1
ATOM 2373 O O . GLY A 1 314 ? 24.797 -29.202 1.603 1.00 44.69 314 GLY A O 1
ATOM 2374 N N . LYS A 1 315 ? 24.057 -27.158 2.213 1.00 50.06 315 LYS A N 1
ATOM 2375 C CA . LYS A 1 315 ? 25.297 -26.496 2.631 1.00 50.06 315 LYS A CA 1
ATOM 2376 C C . LYS A 1 315 ? 24.947 -25.094 3.119 1.00 50.06 315 LYS A C 1
ATOM 2378 O O . LYS A 1 315 ? 24.691 -24.186 2.340 1.00 50.06 315 LYS A O 1
ATOM 2383 N N . THR A 1 316 ? 24.940 -24.943 4.436 1.00 44.16 316 THR A N 1
ATOM 2384 C CA . THR A 1 316 ? 25.117 -23.659 5.109 1.00 44.16 316 THR A CA 1
ATOM 2385 C C . THR A 1 316 ? 26.521 -23.154 4.793 1.00 44.16 316 THR A C 1
ATOM 2387 O O . THR A 1 316 ? 27.502 -23.773 5.209 1.00 44.16 316 THR A O 1
ATOM 2390 N N . VAL A 1 317 ? 26.622 -22.054 4.054 1.00 49.44 317 VAL A N 1
ATOM 2391 C CA . VAL A 1 317 ? 27.850 -21.263 3.966 1.00 49.44 317 VAL A CA 1
ATOM 2392 C C . VAL A 1 317 ? 27.559 -19.939 4.654 1.00 49.44 317 VAL A C 1
ATOM 2394 O O . VAL A 1 317 ? 26.823 -19.100 4.146 1.00 49.44 317 VAL A O 1
ATOM 2397 N N . THR A 1 318 ? 28.105 -19.805 5.855 1.00 48.22 318 THR A N 1
ATOM 2398 C CA . THR A 1 318 ? 28.354 -18.531 6.520 1.00 48.22 318 THR A CA 1
ATOM 2399 C C . THR A 1 318 ? 29.456 -17.814 5.746 1.00 48.22 318 THR A C 1
ATOM 2401 O O . THR A 1 318 ? 30.572 -18.330 5.672 1.00 48.22 318 THR A O 1
ATOM 2404 N N . VAL A 1 319 ? 29.151 -16.654 5.172 1.00 52.72 319 VAL A N 1
ATOM 2405 C CA . VAL A 1 319 ? 30.170 -15.681 4.768 1.00 52.72 319 VAL A CA 1
ATOM 2406 C C . VAL A 1 319 ? 30.024 -14.496 5.709 1.00 52.72 319 VAL A C 1
ATOM 2408 O O . VAL A 1 319 ? 29.117 -13.678 5.575 1.00 52.72 319 VAL A O 1
ATOM 2411 N N . GLU A 1 320 ? 30.877 -14.499 6.729 1.00 51.03 320 GLU A N 1
ATOM 2412 C CA . GLU A 1 320 ? 31.404 -13.275 7.316 1.00 51.03 320 GLU A CA 1
ATOM 2413 C C . GLU A 1 320 ? 32.236 -12.607 6.220 1.00 51.03 320 GLU A C 1
ATOM 2415 O O . GLU A 1 320 ? 33.181 -13.219 5.732 1.00 51.03 320 GLU A O 1
ATOM 2420 N N . ASP A 1 321 ? 31.876 -11.390 5.826 1.00 56.22 321 ASP A N 1
ATOM 2421 C CA . ASP A 1 321 ? 32.807 -10.493 5.151 1.00 56.22 321 ASP A CA 1
ATOM 2422 C C . ASP A 1 321 ? 32.823 -9.174 5.923 1.00 56.22 321 ASP A C 1
ATOM 2424 O O . ASP A 1 321 ? 31.925 -8.332 5.836 1.00 56.22 321 ASP A O 1
ATOM 2428 N N . ASP A 1 322 ? 33.880 -9.062 6.721 1.00 58.16 322 ASP A N 1
ATOM 2429 C CA . ASP A 1 322 ? 34.479 -7.826 7.187 1.00 58.16 322 ASP A CA 1
ATOM 2430 C C . ASP A 1 322 ? 34.860 -6.953 5.986 1.00 58.16 322 ASP A C 1
ATOM 2432 O O . ASP A 1 322 ? 35.745 -7.325 5.214 1.00 58.16 322 ASP A O 1
ATOM 2436 N N . ILE A 1 323 ? 34.292 -5.750 5.869 1.00 56.97 323 ILE A N 1
ATOM 2437 C CA . ILE A 1 323 ? 34.948 -4.652 5.149 1.00 56.97 323 ILE A CA 1
ATOM 2438 C C . ILE A 1 323 ? 34.783 -3.353 5.947 1.00 56.97 323 ILE A C 1
ATOM 2440 O O . ILE A 1 323 ? 33.674 -2.957 6.304 1.00 56.97 323 ILE A O 1
ATOM 2444 N N . ASN A 1 324 ? 35.948 -2.754 6.218 1.00 53.06 324 ASN A N 1
ATOM 2445 C CA . ASN A 1 324 ? 36.208 -1.438 6.811 1.00 53.06 324 ASN A CA 1
ATOM 2446 C C . ASN A 1 324 ? 35.405 -0.287 6.194 1.00 53.06 324 ASN A C 1
ATOM 2448 O O . ASN A 1 324 ? 35.292 -0.251 4.947 1.00 53.06 324 ASN A O 1
#

Organism: NCBI:txid265563

Foldseek 3Di:
DPDPPPVVVVVVVVVVVVVVVVVVVVVVVVVVVVVVVVVVVVVVVVVVVVVVVVVVVVVVVVVVVVVVVVVVVVVVVVVVVVVVVVVVVVVVVVVVVVVVVVVVVVVVVVVVVVVVVVVVVVVVVVVVVVVVVVVVVVVVVVVVVVVVVVVVVVVVVVVVVVVVVVVVVVVVVVVVVVVVVVVVVVVVVVVVVVVVVVVVVVVVVVVVVVCVVVPPPPPPPDDDDVVVVVVVVVVVVVVVVDPPPPPPPPPPPPPPPDDDDDDDDDDDDDDDDDDDDDDDDDDDDDDDDDDDDDDDDDDDDDDDDDDDDDDDDDDDDDDDDDDD

Sequence (324 aa):
MHGGNSEAALAAERCGEIEVEVIKLRRELERARHVAERKSASSDAVASELAELRKKVADAEAEREGLRGEVEDLEAKAQELGTDLRDMMDERDQLRVDMDSQTDEAERLRLDRLRMEAEMIQMSFFHEETERLLVRLRMNAQSLEMEREQESIDIRHLEEERDGLKVEYDRLCDERDKLKRVVADVEEERDKAKYEAQMAGWENDQLHDELEALGVKGSVRGGGGGGALNSIVEGLVDGLTNPIKGLHIKGSAGDERGDHAAGGGGSGEGDGGDAAAGGGGDAGHGSSGVNDGPMEARGAIENANSGGEDEVVGKTVTVEDDIN

Radius of gyration: 86.91 Å; chains: 1; bounding box: 179×67×265 Å